Protein 1W8K (pdb70)

CATH classification: 3.50.4.10

B-factor: mean 41.09, std 14.4, range [18.01, 91.03]

Foldseek 3Di:
DAEAADPDFDALCFLVQQQLPQLVQFQFFQQAGQFDWFADPHRIGTAGDTAAKFAQKAKDWPPDDFGLLQDDVCGHFFPDPPVCLLPFAALVSLCVVCVVPPVLVVFDLVLSLLQSQQPDDRSDTFKWKQQQVRRIITTGNDRDAADDVVPVVGTGMGMFGDDVRQRIIIGGNNHDSVSVSRHAAAKEAQKEFAADFQADGHHQPDWDKDAAQALLRLLRVQLVFWGHPDPCDTSRRFTQWKWKAQQVVRMITTAGDRGRDIDRFNRIIIHTSRYRSDHYDNDDPQCSQVVVQVVQQVPDVYHHGYRHFKHLPQPSNVAPDRWDFDPRHPSRMTGRPPDDTQWDADPSRDIDGDPVCVVVVD

Solvent-accessible surface area: 18355 Å² total; per-residue (Å²): 143,76,69,58,52,16,57,145,57,28,41,19,0,156,80,66,10,99,56,7,19,0,79,178,10,2,46,3,0,0,39,0,3,18,11,52,78,5,80,54,153,138,40,164,112,70,0,1,11,0,97,2,0,3,1,0,0,0,4,53,16,75,147,47,155,64,48,2,14,108,48,31,78,124,55,3,0,3,36,31,101,51,115,89,78,37,3,39,11,56,22,73,75,0,61,116,107,36,118,130,66,105,118,23,71,144,29,53,52,4,1,0,0,39,30,1,1,10,59,50,164,86,106,42,71,31,0,1,0,1,19,63,143,114,115,19,1,14,0,3,110,45,11,47,3,25,67,89,244,45,135,181,112,62,100,11,11,69,4,11,2,45,114,94,19,34,49,9,1,4,1,4,27,32,3,52,66,55,19,76,149,93,2,0,55,89,0,10,2,26,1,22,1,0,4,19,11,8,0,18,10,57,91,15,85,96,41,103,105,50,116,2,109,68,15,50,66,0,0,102,38,0,1,44,39,6,2,39,0,40,80,167,182,75,15,98,0,138,17,39,0,6,0,6,6,3,49,104,140,94,46,0,35,9,0,62,26,99,1,35,0,3,26,8,16,105,34,15,24,2,0,0,0,0,1,17,1,73,65,52,46,118,148,12,45,40,55,24,1,32,77,41,2,90,167,57,78,180,99,152,130,134,58,32,10,13,8,4,0,15,0,63,51,73,131,21,0,85,25,93,60,139,16,90,172,40,87,61,1,60,13,103,3,41,8,0,95,49,34,97,45,30,6,61,45,100,127,127,5,113,55,43,68,56,155,132,28,140,109,131,62,160

InterPro domains:
  IPR003298 Apical membrane antigen 1 [PF02430] (55-520)
  IPR003298 Apical membrane antigen 1 [PR01361] (47-65)
  IPR003298 Apical membrane antigen 1 [PR01361] (68-87)
  IPR003298 Apical membrane antigen 1 [PR01361] (88-106)
  IPR003298 Apical membrane antigen 1 [PR01361] (110-129)
  IPR003298 Apical membrane antigen 1 [PR01361] (156-177)
  IPR003298 Apical membrane antigen 1 [PR01361] (179-202)
  IPR003298 Apical membrane antigen 1 [PR01361] (204-223)
  IPR003298 Apical membrane antigen 1 [PR01361] (234-263)
  IPR003298 Apical membrane antigen 1 [PR01361] (281-299)
  IPR003298 Apical membrane antigen 1 [PR01361] (325-347)
  IPR003298 Apical membrane antigen 1 [PR01361] (354-382)
  IPR003298 Apical membrane antigen 1 [PR01361] (419-436)
  IPR003298 Apical membrane antigen 1 [PR01361] (444-471)
  IPR003298 Apical membrane antigen 1 [PR01361] (516-536)
  IPR003298 Apical membrane antigen 1 [PR01361] (537-561)
  IPR003298 Apical membrane antigen 1 [SM00815] (12-526)
  IPR024056 Apical membrane antigen 1 domain superfamily [G3DSA:4.10.1010.10] (386-486)
  IPR024056 Apical membrane antigen 1 domain superfamily [SSF82910] (381-519)

Sequence (362 aa):
PTVERSTRMSNPWKAFMEKYDIERTHSSGVRVDLGEDAEVENAKYRIPAGRCPVFGKGIVIENSDVSFLRPVATGGFAFPNANDHISPMTLANLKERYKDNVEMMKLNDIALCRTHAASFVSNYRHPAVYDEKEKTCHMLYLSAQENMYCSDAVFCFKPDKDESFENLVYLSKNVRNDWDKKCPRKNLGNAKFGLWVDGNCEEIPYVKEVEAEDLRECNRIVFGASASDQPTFKSKGRGFNWANFDSVKKKCYIFNTKPTCLINDKNFIATTALSHPQEVDLEFPCSIYKDEIEREIKKQERIVLPRIFISNDKESIKCPCEPERISQSTCNFYVCNCVEKRAEIKENNQVVIKEEFRDYYE

Radius of gyration: 23.47 Å; Cα contacts (8 Å, |Δi|>4): 883; chains: 1; bounding box: 65×62×63 Å

Structure (mmCIF, N/CA/C/O backbone):
data_1W8K
#
_entry.id   1W8K
#
_cell.length_a   150.030
_cell.length_b   53.760
_cell.length_c   60.290
_cell.angle_alpha   90.00
_cell.angle_beta   113.18
_cell.angle_gamma   90.00
#
_symmetry.space_group_name_H-M   'C 1 2 1'
#
loop_
_entity.id
_entity.type
_entity.pdbx_description
1 polymer 'APICAL MEMBRANE ANTIGEN 1'
2 non-polymer IMIDAZOLE
3 water water
#
loop_
_atom_site.group_PDB
_atom_site.id
_atom_site.type_symbol
_atom_site.label_atom_id
_atom_site.label_alt_id
_atom_site.label_comp_id
_atom_site.label_asym_id
_atom_site.label_entity_id
_atom_site.label_seq_id
_atom_site.pdbx_PDB_ins_code
_atom_site.Cartn_x
_atom_site.Cartn_y
_atom_site.Cartn_z
_atom_site.occupancy
_atom_site.B_iso_or_equiv
_atom_site.auth_seq_id
_atom_site.auth_comp_id
_atom_site.auth_asym_id
_atom_site.auth_atom_id
_atom_site.pdbx_PDB_model_num
ATOM 1 N N . PRO A 1 3 ? 45.630 13.481 -21.527 1.00 50.48 43 PRO A N 1
ATOM 2 C CA . PRO A 1 3 ? 45.440 12.652 -20.326 1.00 51.37 43 PRO A CA 1
ATOM 3 C C . PRO A 1 3 ? 45.032 13.495 -19.118 1.00 49.74 43 PRO A C 1
ATOM 4 O O . PRO A 1 3 ? 45.866 13.874 -18.273 1.00 52.62 43 PRO A O 1
ATOM 8 N N . THR A 1 4 ? 43.753 13.814 -19.057 1.00 46.34 44 THR A N 1
ATOM 9 C CA . THR A 1 4 ? 43.247 14.610 -17.954 1.00 42.66 44 THR A CA 1
ATOM 10 C C . THR A 1 4 ? 42.692 13.697 -16.878 1.00 38.74 44 THR A C 1
ATOM 11 O O . THR A 1 4 ? 42.281 12.576 -17.191 1.00 34.54 44 THR A O 1
ATOM 15 N N . VAL A 1 5 ? 42.747 14.165 -15.619 1.00 33.22 45 VAL A N 1
ATOM 16 C CA . VAL A 1 5 ? 41.998 13.584 -14.533 1.00 30.97 45 VAL A CA 1
ATOM 17 C C . VAL A 1 5 ? 41.063 14.652 -14.039 1.00 27.95 45 VAL A C 1
ATOM 18 O O . VAL A 1 5 ? 41.415 15.844 -14.017 1.00 27.15 45 VAL A O 1
ATOM 22 N N . GLU A 1 6 ? 39.846 14.275 -13.653 1.00 27.64 46 GLU A N 1
ATOM 23 C CA . GLU A 1 6 ? 38.922 15.276 -13.140 1.00 27.57 46 GLU A CA 1
ATOM 24 C C . GLU A 1 6 ? 38.016 14.617 -12.104 1.00 27.92 46 GLU A C 1
ATOM 25 O O . GLU A 1 6 ? 38.036 13.410 -11.979 1.00 29.29 46 GLU A O 1
ATOM 31 N N . ARG A 1 7 ? 37.244 15.408 -11.374 1.00 29.17 47 ARG A N 1
ATOM 32 C CA . ARG A 1 7 ? 36.205 14.866 -10.456 1.00 32.09 47 ARG A CA 1
ATOM 33 C C . ARG A 1 7 ? 34.819 14.745 -11.130 1.00 35.31 47 ARG A C 1
ATOM 34 O O . ARG A 1 7 ? 34.267 15.703 -11.646 1.00 32.99 47 ARG A O 1
ATOM 42 N N . SER A 1 8 ? 34.236 13.553 -11.048 1.00 36.90 48 SER A N 1
ATOM 43 C CA . SER A 1 8 ? 32.836 13.345 -11.364 1.00 37.37 48 SER A CA 1
ATOM 44 C C . SER A 1 8 ? 31.895 14.326 -10.672 1.00 35.10 48 SER A C 1
ATOM 45 O O . SER A 1 8 ? 32.131 14.722 -9.534 1.00 32.49 48 SER A O 1
ATOM 48 N N . THR A 1 9 ? 30.847 14.706 -11.382 1.00 32.24 49 THR A N 1
ATOM 49 C CA . THR A 1 9 ? 29.755 15.505 -10.793 1.00 35.97 49 THR A CA 1
ATOM 50 C C . THR A 1 9 ? 28.629 14.573 -10.291 1.00 36.92 49 THR A C 1
ATOM 51 O O . THR A 1 9 ? 27.665 15.025 -9.633 1.00 38.04 49 THR A O 1
ATOM 55 N N . ARG A 1 10 ? 28.759 13.290 -10.592 1.00 36.76 50 ARG A N 1
ATOM 56 C CA . ARG A 1 10 ? 27.694 12.329 -10.285 1.00 38.74 50 ARG A CA 1
ATOM 57 C C . ARG A 1 10 ? 27.619 12.104 -8.785 1.00 38.40 50 ARG A C 1
ATOM 58 O O . ARG A 1 10 ? 28.636 11.807 -8.143 1.00 40.00 50 ARG A O 1
ATOM 66 N N . MET A 1 11 ? 26.433 12.279 -8.206 1.00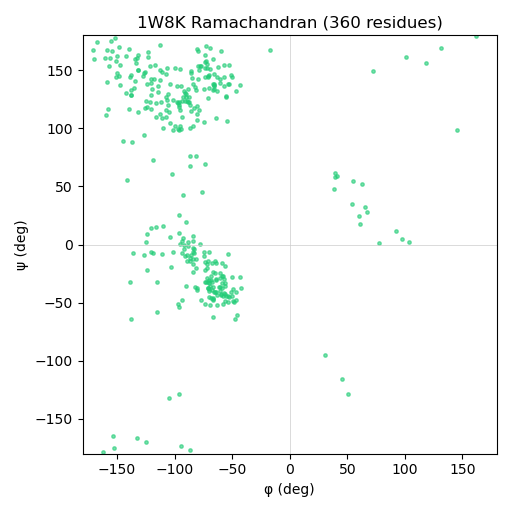 40.25 51 MET A N 1
ATOM 67 C CA . MET A 1 11 ? 26.302 12.081 -6.747 1.00 40.73 51 MET A CA 1
ATOM 68 C C . MET A 1 11 ? 25.689 10.729 -6.458 1.00 40.76 51 MET A C 1
ATOM 69 O O . MET A 1 11 ? 24.478 10.548 -6.538 1.00 44.54 51 MET A O 1
ATOM 74 N N . SER A 1 12 ? 26.593 9.813 -6.148 1.00 39.30 52 SER A N 1
ATOM 75 C CA . SER A 1 12 ? 26.419 8.411 -5.847 1.00 38.50 52 SER A CA 1
ATOM 76 C C . SER A 1 12 ? 26.306 8.110 -4.356 1.00 36.98 52 SER A C 1
ATOM 77 O O . SER A 1 12 ? 26.322 8.995 -3.500 1.00 37.05 52 SER A O 1
ATOM 80 N N . ASN A 1 13 ? 26.289 6.807 -4.068 1.00 34.63 53 ASN A N 1
ATOM 81 C CA . ASN A 1 13 ? 26.582 6.291 -2.741 1.00 32.52 53 ASN A CA 1
ATOM 82 C C . ASN A 1 13 ? 27.014 4.828 -2.867 1.00 33.96 53 ASN A C 1
ATOM 83 O O . ASN A 1 13 ? 26.181 3.997 -3.289 1.00 35.87 53 ASN A O 1
ATOM 88 N N . PRO A 1 14 ? 28.266 4.503 -2.495 1.00 33.50 54 PRO A N 1
ATOM 89 C CA . PRO A 1 14 ? 28.789 3.142 -2.698 1.00 32.35 54 PRO A CA 1
ATOM 90 C C . PRO A 1 14 ? 28.200 2.135 -1.698 1.00 31.91 54 PRO A C 1
ATOM 91 O O . PRO A 1 14 ? 28.380 0.942 -1.894 1.00 29.80 54 PRO A O 1
ATOM 95 N N . TRP A 1 15 ? 27.418 2.628 -0.722 1.00 32.00 55 TRP A N 1
ATOM 96 C CA . TRP A 1 15 ? 26.748 1.792 0.304 1.00 31.61 55 TRP A CA 1
ATOM 97 C C . TRP A 1 15 ? 25.359 1.361 -0.049 1.00 33.21 55 TRP A C 1
ATOM 98 O O . TRP A 1 15 ? 24.715 0.611 0.716 1.00 32.14 55 TRP A O 1
ATOM 109 N N . LYS A 1 16 ? 24.886 1.778 -1.220 1.00 33.63 56 LYS A N 1
ATOM 110 C CA . LYS A 1 16 ? 23.508 1.559 -1.609 1.00 36.77 56 LYS A CA 1
ATOM 111 C C . LYS A 1 16 ? 23.053 0.099 -1.361 1.00 33.68 56 LYS A C 1
ATOM 112 O O . LYS A 1 16 ? 22.137 -0.132 -0.529 1.00 35.85 56 LYS A O 1
ATOM 118 N N . ALA A 1 17 ? 23.663 -0.865 -2.058 1.00 32.34 57 ALA A N 1
ATOM 119 C CA . ALA A 1 17 ? 23.312 -2.283 -1.883 1.00 32.87 57 ALA A CA 1
ATOM 120 C C . ALA A 1 17 ? 23.483 -2.768 -0.444 1.00 31.92 57 ALA A C 1
ATOM 121 O O . ALA A 1 17 ? 22.595 -3.486 0.093 1.00 34.77 57 ALA A O 1
ATOM 123 N N . PHE A 1 18 ? 24.597 -2.408 0.199 1.00 31.95 58 PHE A N 1
ATOM 124 C CA . PHE A 1 18 ? 24.898 -2.913 1.569 1.00 28.92 58 PHE A CA 1
ATOM 125 C C . PHE A 1 18 ? 23.736 -2.446 2.489 1.00 28.51 58 PHE A C 1
ATOM 126 O O . PHE A 1 18 ? 23.224 -3.176 3.340 1.00 28.98 58 PHE A O 1
ATOM 134 N N . MET A 1 19 ? 23.319 -1.205 2.337 1.00 27.04 59 MET A N 1
ATOM 135 C CA . MET A 1 19 ? 22.322 -0.680 3.320 1.00 29.35 59 MET A CA 1
ATOM 136 C C . MET A 1 19 ? 20.847 -0.968 3.136 1.00 33.12 59 MET A C 1
ATOM 137 O O . MET A 1 19 ? 20.046 -0.581 3.991 1.00 28.80 59 MET A O 1
ATOM 142 N N . GLU A 1 20 ? 20.456 -1.633 2.045 1.00 30.48 60 GLU A N 1
ATOM 143 C CA . GLU A 1 20 ? 19.042 -1.856 1.773 1.00 33.32 60 GLU A CA 1
ATOM 144 C C . GLU A 1 20 ? 18.414 -2.586 2.950 1.00 32.86 60 GLU A C 1
ATOM 145 O O . GLU A 1 20 ? 17.340 -2.201 3.451 1.00 31.62 60 GLU A O 1
ATOM 151 N N . LYS A 1 21 ? 19.131 -3.559 3.486 1.00 34.73 61 LYS A N 1
ATOM 152 C CA . LYS A 1 21 ? 18.560 -4.339 4.580 1.00 33.09 61 LYS A CA 1
ATOM 153 C C . LYS A 1 21 ? 18.194 -3.522 5.834 1.00 30.20 61 LYS A C 1
ATOM 154 O O . LYS A 1 21 ? 17.271 -3.897 6.535 1.00 28.89 61 LYS A O 1
ATOM 160 N N . TYR A 1 22 ? 18.854 -2.369 6.025 1.00 29.24 62 TYR A N 1
ATOM 161 C CA . TYR A 1 22 ? 18.582 -1.442 7.157 1.00 28.54 62 TYR A CA 1
ATOM 162 C C . TYR A 1 22 ? 17.502 -0.403 6.879 1.00 28.70 62 TYR A C 1
ATOM 163 O O . TYR A 1 22 ? 17.155 0.374 7.724 1.00 29.91 62 TYR A O 1
ATOM 172 N N . ASP A 1 23 ? 16.874 -0.448 5.693 1.00 26.30 63 ASP A N 1
ATOM 173 C CA . ASP A 1 23 ? 15.817 0.422 5.390 1.00 25.53 63 ASP A CA 1
ATOM 174 C C . ASP A 1 23 ? 14.564 -0.267 5.915 1.00 29.14 63 ASP A C 1
ATOM 175 O O . ASP A 1 23 ? 13.782 -0.825 5.174 1.00 27.58 63 ASP A O 1
ATOM 180 N N . ILE A 1 24 ? 14.373 -0.222 7.207 1.00 26.27 64 ILE A N 1
ATOM 181 C CA . ILE A 1 24 ? 13.283 -0.967 7.875 1.00 28.83 64 ILE A CA 1
ATOM 182 C C . ILE A 1 24 ? 11.877 -0.614 7.407 1.00 30.54 64 ILE A C 1
ATOM 183 O O . ILE A 1 24 ? 11.070 -1.522 7.169 1.00 32.00 64 ILE A O 1
ATOM 188 N N . GLU A 1 25 ? 11.597 0.678 7.224 1.00 32.39 65 GLU A N 1
ATOM 189 C CA . GLU A 1 25 ? 10.362 1.089 6.505 1.00 34.85 65 GLU A CA 1
ATOM 190 C C . GLU A 1 25 ? 10.061 0.347 5.176 1.00 36.40 65 GLU A C 1
ATOM 191 O O . GLU A 1 25 ? 8.957 -0.143 4.962 1.00 33.81 65 GLU A O 1
ATOM 197 N N . ARG A 1 26 ? 11.054 0.225 4.303 1.00 35.79 66 ARG A N 1
ATOM 198 C CA . ARG A 1 26 ? 10.859 -0.403 3.030 1.00 36.55 66 ARG A CA 1
ATOM 199 C C . ARG A 1 26 ? 10.938 -1.915 3.133 1.00 37.49 66 ARG A C 1
ATOM 200 O O . ARG A 1 26 ? 10.199 -2.627 2.450 1.00 37.80 66 ARG A O 1
ATOM 208 N N . THR A 1 27 ? 11.820 -2.446 3.989 1.00 33.98 67 THR A N 1
ATOM 209 C CA . THR A 1 27 ? 12.030 -3.867 4.011 1.00 35.50 67 THR A CA 1
ATOM 210 C C . THR A 1 27 ? 11.093 -4.615 5.003 1.00 35.25 67 THR A C 1
ATOM 211 O O . THR A 1 27 ? 10.611 -5.700 4.712 1.00 35.84 67 THR A O 1
ATOM 215 N N . HIS A 1 28 ? 10.798 -3.995 6.126 1.00 33.01 68 HIS A N 1
ATOM 216 C CA . HIS A 1 28 ? 9.957 -4.663 7.168 1.00 33.10 68 HIS A CA 1
ATOM 217 C C . HIS A 1 28 ? 8.500 -4.191 7.005 1.00 30.68 68 HIS A C 1
ATOM 218 O O . HIS A 1 28 ? 7.568 -5.029 7.009 1.00 33.13 68 HIS A O 1
ATOM 225 N N . SER A 1 29 ? 8.328 -2.870 6.942 1.00 28.62 69 SER A N 1
ATOM 226 C CA . SER A 1 29 ? 7.089 -2.148 6.605 1.00 33.88 69 SER A CA 1
ATOM 227 C C . SER A 1 29 ? 5.921 -2.306 7.594 1.00 33.83 69 SER A C 1
ATOM 228 O O . SER A 1 29 ? 4.773 -2.242 7.204 1.00 33.17 69 SER A O 1
ATOM 231 N N . SER A 1 30 ? 6.213 -2.465 8.881 1.00 31.12 70 SER A N 1
ATOM 232 C CA . SER A 1 30 ? 5.161 -2.652 9.855 1.00 29.66 70 SER A CA 1
ATOM 233 C C . SER A 1 30 ? 5.839 -2.344 11.183 1.00 30.00 70 SER A C 1
ATOM 234 O O . SER A 1 30 ? 7.003 -1.983 11.188 1.00 29.15 70 SER A O 1
ATOM 237 N N . GLY A 1 31 ? 5.098 -2.464 12.267 1.00 28.44 71 GLY A N 1
ATOM 238 C CA . GLY A 1 31 ? 5.631 -2.194 13.583 1.00 28.75 71 GLY A CA 1
ATOM 239 C C . GLY A 1 31 ? 6.691 -3.241 13.912 1.00 27.16 71 GLY A C 1
ATOM 240 O O . GLY A 1 31 ? 6.733 -4.331 13.348 1.00 26.30 71 GLY A O 1
ATOM 241 N N . VAL A 1 32 ? 7.538 -2.881 14.863 1.00 26.85 72 VAL A N 1
ATOM 242 C CA . VAL A 1 32 ? 8.554 -3.736 15.319 1.00 29.14 72 VAL A CA 1
ATOM 243 C C . VAL A 1 32 ? 8.284 -4.098 16.795 1.00 27.61 72 VAL A C 1
ATOM 244 O O . VAL A 1 32 ? 8.167 -5.303 17.128 1.00 28.40 72 VAL A O 1
ATOM 248 N N . ARG A 1 33 ? 8.194 -3.077 17.642 1.00 29.21 73 ARG A N 1
ATOM 249 C CA . ARG A 1 33 ? 7.952 -3.267 19.048 1.00 31.82 73 ARG A CA 1
ATOM 250 C C . ARG A 1 33 ? 6.583 -3.918 19.194 1.00 30.14 73 ARG A C 1
ATOM 251 O O . ARG A 1 33 ? 6.496 -4.959 19.807 1.00 31.16 73 ARG A O 1
ATOM 259 N N . VAL A 1 34 ? 5.543 -3.333 18.577 1.00 30.71 74 VAL A N 1
ATOM 260 C CA . VAL A 1 34 ? 4.263 -4.000 18.385 1.00 28.82 74 VAL A CA 1
ATOM 261 C C . VAL A 1 34 ? 3.904 -3.993 16.895 1.00 26.70 74 VAL A C 1
ATOM 262 O O . VAL A 1 34 ? 3.788 -2.943 16.309 1.00 28.75 74 VAL A O 1
ATOM 266 N N . ASP A 1 35 ? 3.678 -5.150 16.358 1.00 29.91 75 ASP A N 1
ATOM 267 C CA . ASP A 1 35 ? 3.358 -5.320 14.931 1.00 31.31 75 ASP A CA 1
ATOM 268 C C . ASP A 1 35 ? 1.904 -5.766 14.793 1.00 33.63 75 ASP A C 1
ATOM 269 O O . ASP A 1 35 ? 1.517 -6.907 15.160 1.00 33.66 75 ASP A O 1
ATOM 274 N N . LEU A 1 36 ? 1.083 -4.847 14.298 1.00 33.13 76 LEU A N 1
ATOM 275 C CA . LEU A 1 36 ? -0.328 -5.123 14.075 1.00 35.69 76 LEU A CA 1
ATOM 276 C C . LEU A 1 36 ? -0.683 -4.434 12.785 1.00 35.74 76 LEU A C 1
ATOM 277 O O . LEU A 1 36 ? -1.578 -3.576 12.773 1.00 37.32 76 LEU A O 1
ATOM 282 N N . GLY A 1 37 ? 0.072 -4.764 11.727 1.00 32.71 77 GLY A N 1
ATOM 283 C CA . GLY A 1 37 ? 0.109 -3.953 10.522 1.00 36.61 77 GLY A CA 1
ATOM 284 C C . GLY A 1 37 ? -0.941 -4.228 9.482 1.00 38.02 77 GLY A C 1
ATOM 285 O O . GLY A 1 37 ? -1.107 -3.463 8.541 1.00 39.35 77 GLY A O 1
ATOM 286 N N . GLU A 1 38 ? -1.658 -5.323 9.637 1.00 38.08 78 GLU A N 1
ATOM 287 C CA . GLU A 1 38 ? -2.719 -5.620 8.705 1.00 42.91 78 GLU A CA 1
ATOM 288 C C . GLU A 1 38 ? -4.020 -5.787 9.426 1.00 43.35 78 GLU A C 1
ATOM 289 O O . GLU A 1 38 ? -4.054 -6.044 10.608 1.00 39.80 78 GLU A O 1
ATOM 295 N N . ASP A 1 39 ? -5.084 -5.670 8.647 1.00 45.42 79 ASP A N 1
ATOM 296 C CA . ASP A 1 39 ? -6.423 -5.986 9.086 1.00 47.80 79 ASP A CA 1
ATOM 297 C C . ASP A 1 39 ? -6.867 -7.291 8.430 1.00 46.94 79 ASP A C 1
ATOM 298 O O . ASP A 1 39 ? -6.411 -7.626 7.354 1.00 49.14 79 ASP A O 1
ATOM 303 N N . ALA A 1 40 ? -7.674 -8.067 9.137 1.00 48.86 80 ALA A N 1
ATOM 304 C CA . ALA A 1 40 ? -8.204 -9.317 8.644 1.00 50.28 80 ALA A CA 1
ATOM 305 C C . ALA A 1 40 ? -9.572 -9.479 9.283 1.00 53.70 80 ALA A C 1
ATOM 306 O O . ALA A 1 40 ? -9.792 -9.047 10.400 1.00 51.98 80 ALA A O 1
ATOM 308 N N . GLU A 1 41 ? -10.513 -10.061 8.563 1.00 59.80 81 GLU A N 1
ATOM 309 C CA . GLU A 1 41 ? -11.838 -10.251 9.133 1.00 66.11 81 GLU A CA 1
ATOM 310 C C . GLU A 1 41 ? -12.125 -11.732 9.288 1.00 66.07 81 GLU A C 1
ATOM 311 O O . GLU A 1 41 ? -11.880 -12.501 8.360 1.00 65.92 81 GLU A O 1
ATOM 317 N N . VAL A 1 42 ? -12.599 -12.138 10.468 1.00 67.89 82 VAL A N 1
ATOM 318 C CA . VAL A 1 42 ? -13.066 -13.516 10.666 1.00 69.63 82 VAL A CA 1
ATOM 319 C C . VAL A 1 42 ? -14.583 -13.476 10.723 1.00 71.10 82 VAL A C 1
ATOM 320 O O . VAL A 1 42 ? -15.157 -12.836 11.620 1.00 70.26 82 VAL A O 1
ATOM 324 N N . GLU A 1 43 ? -15.211 -14.193 9.780 1.00 72.97 83 GLU A N 1
ATOM 325 C CA . GLU A 1 43 ? -16.604 -13.946 9.345 1.00 74.71 83 GLU A CA 1
ATOM 326 C C . GLU A 1 43 ? -16.861 -12.438 9.118 1.00 74.88 83 GLU A C 1
ATOM 327 O O . GLU A 1 43 ? -16.268 -11.806 8.229 1.00 74.24 83 GLU A O 1
ATOM 333 N N . ASN A 1 44 ? -17.747 -11.870 9.916 1.00 75.45 84 ASN A N 1
ATOM 334 C CA . ASN A 1 44 ? -17.809 -10.441 10.051 1.00 75.94 84 ASN A CA 1
ATOM 335 C C . ASN A 1 44 ? -17.206 -10.230 11.414 1.00 76.07 84 ASN A C 1
ATOM 336 O O . ASN A 1 44 ? -17.603 -10.919 12.371 1.00 76.55 84 ASN A O 1
ATOM 341 N N . ALA A 1 45 ? -16.234 -9.311 11.482 1.00 74.39 85 ALA A N 1
ATOM 342 C CA . ALA A 1 45 ? -15.357 -9.073 12.652 1.00 71.80 85 ALA A CA 1
ATOM 343 C C . ALA A 1 45 ? -13.944 -8.675 12.172 1.00 70.60 85 ALA A C 1
ATOM 344 O O . ALA A 1 45 ? -13.164 -9.553 11.816 1.00 70.90 85 ALA A O 1
ATOM 346 N N . LYS A 1 46 ? -13.636 -7.368 12.149 1.00 68.81 86 LYS A N 1
ATOM 347 C CA . LYS A 1 46 ? -12.326 -6.842 11.706 1.00 66.44 86 LYS A CA 1
ATOM 348 C C . LYS A 1 46 ? -11.290 -6.952 12.817 1.00 62.36 86 LYS A C 1
ATOM 349 O O . LYS A 1 46 ? -11.466 -6.375 13.894 1.00 60.92 86 LYS A O 1
ATOM 355 N N . TYR A 1 47 ? -10.218 -7.699 12.561 1.00 57.45 87 TYR A N 1
ATOM 356 C CA . TYR A 1 47 ? -9.167 -7.868 13.559 1.00 52.45 87 TYR A CA 1
ATOM 357 C C . TYR A 1 47 ? -7.841 -7.376 13.005 1.00 49.73 87 TYR A C 1
ATOM 358 O O . TYR A 1 47 ? -7.641 -7.401 11.798 1.00 48.55 87 TYR A O 1
ATOM 367 N N . ARG A 1 48 ? -6.950 -6.957 13.906 1.00 45.83 88 ARG A N 1
ATOM 368 C CA . ARG A 1 48 ? -5.536 -6.570 13.578 1.00 42.87 88 ARG A CA 1
ATOM 369 C C . ARG A 1 48 ? -4.561 -7.729 13.762 1.00 40.09 88 ARG A C 1
ATOM 370 O O . ARG A 1 48 ? -4.633 -8.439 14.755 1.00 41.29 88 ARG A O 1
ATOM 378 N N . ILE A 1 49 ? -3.639 -7.923 12.826 1.00 37.64 89 ILE A N 1
ATOM 379 C CA . ILE A 1 49 ? -2.667 -9.009 12.921 1.00 37.49 89 ILE A CA 1
ATOM 380 C C . ILE A 1 49 ? -1.271 -8.510 12.491 1.00 38.66 89 ILE A C 1
ATOM 381 O O . ILE A 1 49 ? -1.194 -7.631 11.611 1.00 33.91 89 ILE A O 1
ATOM 386 N N . PRO A 1 50 ? -0.203 -9.053 13.131 1.00 38.57 90 PRO A N 1
ATOM 387 C CA . PRO A 1 50 ? 1.212 -8.866 12.649 1.00 35.66 90 PRO A CA 1
ATOM 388 C C . PRO A 1 50 ? 1.394 -9.008 11.152 1.00 34.67 90 PRO A C 1
ATOM 389 O O . PRO A 1 50 ? 0.856 -9.943 10.541 1.00 32.35 90 PRO A O 1
ATOM 393 N N . ALA A 1 51 ? 2.189 -8.092 10.582 1.00 33.85 91 ALA A N 1
ATOM 394 C CA . ALA A 1 51 ? 2.313 -7.943 9.145 1.00 31.32 91 ALA A CA 1
ATOM 395 C C . ALA A 1 51 ? 3.761 -7.767 8.709 1.00 31.10 91 ALA A C 1
ATOM 396 O O . ALA A 1 51 ? 4.028 -7.728 7.537 1.00 29.56 91 ALA A O 1
ATOM 398 N N . GLY A 1 52 ? 4.722 -7.616 9.626 1.00 26.09 92 GLY A N 1
ATOM 399 C CA . GLY A 1 52 ? 6.079 -7.284 9.126 1.00 25.61 92 GLY A CA 1
ATOM 400 C C . GLY A 1 52 ? 6.758 -8.337 8.305 1.00 22.43 92 GLY A C 1
ATOM 401 O O . GLY A 1 52 ? 6.590 -9.539 8.523 1.00 27.29 92 GLY A O 1
ATOM 402 N N . ARG A 1 53 ? 7.568 -7.887 7.332 1.00 25.96 93 ARG A N 1
ATOM 403 C CA . ARG A 1 53 ? 8.316 -8.777 6.519 1.00 29.00 93 ARG A CA 1
ATOM 404 C C . ARG A 1 53 ? 9.667 -9.294 7.021 1.00 30.33 93 ARG A C 1
ATOM 405 O O . ARG A 1 53 ? 10.189 -10.212 6.448 1.00 30.53 93 ARG A O 1
ATOM 413 N N . CYS A 1 54 ? 10.157 -8.769 8.161 1.00 29.41 94 CYS A N 1
ATOM 414 C CA . CYS A 1 54 ? 11.383 -9.254 8.778 1.00 28.79 94 CYS A CA 1
ATOM 415 C C . CYS A 1 54 ? 11.184 -9.973 10.141 1.00 28.37 94 CYS A C 1
ATOM 416 O O . CYS A 1 54 ? 10.218 -9.675 10.869 1.00 28.79 94 CYS A O 1
ATOM 419 N N . PRO A 1 55 ? 12.058 -10.939 10.472 1.00 27.28 95 PRO A N 1
ATOM 420 C CA . PRO A 1 55 ? 11.945 -11.597 11.770 1.00 26.50 95 PRO A CA 1
ATOM 421 C C . PRO A 1 55 ? 12.431 -10.632 12.813 1.00 26.68 95 PRO A C 1
ATOM 422 O O . PRO A 1 55 ? 13.264 -9.771 12.500 1.00 23.20 95 PRO A O 1
ATOM 426 N N . VAL A 1 56 ? 11.924 -10.720 14.058 1.00 25.27 96 VAL A N 1
ATOM 427 C CA . VAL A 1 56 ? 12.393 -9.804 15.037 1.00 25.73 96 VAL A CA 1
ATOM 428 C C . VAL A 1 56 ? 13.189 -10.715 16.046 1.00 24.54 96 VAL A C 1
ATOM 429 O O . VAL A 1 56 ? 12.578 -11.563 16.686 1.00 23.32 96 VAL A O 1
ATOM 433 N N . PHE A 1 57 ? 14.523 -10.561 16.112 1.00 23.22 97 PHE A N 1
ATOM 434 C CA . PHE A 1 57 ? 15.452 -11.473 16.838 1.00 25.51 97 PHE A CA 1
ATOM 435 C C . PHE A 1 57 ? 15.436 -11.059 18.252 1.00 24.71 97 PHE A C 1
ATOM 436 O O . PHE A 1 57 ? 15.722 -9.913 18.551 1.00 23.42 97 PHE A O 1
ATOM 444 N N . GLY A 1 58 ? 14.983 -11.977 19.094 1.00 29.09 98 GLY A N 1
ATOM 445 C CA . GLY A 1 58 ? 15.154 -11.854 20.499 1.00 27.23 98 GLY A CA 1
ATOM 446 C C . GLY A 1 58 ? 13.930 -11.271 21.214 1.00 30.19 98 GLY A C 1
ATOM 447 O O . GLY A 1 58 ? 14.004 -10.931 22.370 1.00 25.07 98 GLY A O 1
ATOM 448 N N . LYS A 1 59 ? 12.846 -11.040 20.499 1.00 24.59 99 LYS A N 1
ATOM 449 C CA . LYS A 1 59 ? 11.566 -10.495 21.039 1.00 22.37 99 LYS A CA 1
ATOM 450 C C . LYS A 1 59 ? 10.735 -11.573 21.741 1.00 20.09 99 LYS A C 1
ATOM 451 O O . LYS A 1 59 ? 10.626 -12.698 21.327 1.00 25.09 99 LYS A O 1
ATOM 457 N N . GLY A 1 60 ? 10.083 -11.202 22.830 1.00 25.28 100 GLY A N 1
ATOM 458 C CA . GLY A 1 60 ? 9.184 -12.123 23.408 1.00 20.69 100 GLY A CA 1
ATOM 459 C C . GLY A 1 60 ? 8.178 -11.252 24.093 1.00 19.43 100 GLY A C 1
ATOM 460 O O . GLY A 1 60 ? 8.268 -10.053 24.064 1.00 23.93 100 GLY A O 1
ATOM 461 N N . ILE A 1 61 ? 7.265 -11.886 24.798 1.00 23.10 101 ILE A N 1
ATOM 462 C CA . ILE A 1 61 ? 6.213 -11.143 25.546 1.00 29.63 101 ILE A CA 1
ATOM 463 C C . ILE A 1 61 ? 6.355 -11.389 27.060 1.00 32.59 101 ILE A C 1
ATOM 464 O O . ILE A 1 61 ? 6.337 -12.546 27.496 1.00 36.25 101 ILE A O 1
ATOM 469 N N . VAL A 1 62 ? 6.540 -10.335 27.853 1.00 34.51 102 VAL A N 1
ATOM 470 C CA . VAL A 1 62 ? 6.604 -10.514 29.298 1.00 35.16 102 VAL A CA 1
ATOM 471 C C . VAL A 1 62 ? 5.187 -10.367 29.896 1.00 38.18 102 VAL A C 1
ATOM 472 O O . VAL A 1 62 ? 4.506 -9.375 29.627 1.00 37.49 102 VAL A O 1
ATOM 476 N N . ILE A 1 63 ? 4.778 -11.319 30.734 1.00 39.45 103 ILE A N 1
ATOM 477 C CA . ILE A 1 63 ? 3.500 -11.195 31.454 1.00 40.51 103 ILE A CA 1
ATOM 478 C C . ILE A 1 63 ? 3.782 -10.633 32.827 1.00 45.32 103 ILE A C 1
ATOM 479 O O . ILE A 1 63 ? 4.565 -11.212 33.556 1.00 45.04 103 ILE A O 1
ATOM 484 N N . GLU A 1 64 ? 3.155 -9.503 33.148 1.00 49.61 104 GLU A N 1
ATOM 485 C CA . GLU A 1 64 ? 3.439 -8.762 34.369 1.00 56.39 104 GLU A CA 1
ATOM 486 C C . GLU A 1 64 ? 2.914 -9.556 35.560 1.00 57.30 104 GLU A C 1
ATOM 487 O O . GLU A 1 64 ? 1.902 -10.272 35.455 1.00 55.87 104 GLU A O 1
ATOM 493 N N . ASN A 1 65 ? 3.631 -9.458 36.677 1.00 59.54 105 ASN A N 1
ATOM 494 C CA . ASN A 1 65 ? 3.274 -10.188 37.886 1.00 62.60 105 ASN A CA 1
ATOM 495 C C . ASN A 1 65 ? 2.763 -11.595 37.612 1.00 61.45 105 ASN A C 1
ATOM 496 O O . ASN A 1 65 ? 1.725 -11.993 38.126 1.00 61.68 105 ASN A O 1
ATOM 501 N N . SER A 1 66 ? 3.499 -12.322 36.773 1.00 60.86 106 SER A N 1
ATOM 502 C CA . SER A 1 66 ? 3.259 -13.740 36.484 1.00 60.46 106 SER A CA 1
ATOM 503 C C . SER A 1 66 ? 4.582 -14.370 36.163 1.00 60.82 106 SER A C 1
ATOM 504 O O . SER A 1 66 ? 5.540 -13.663 35.833 1.00 61.97 106 SER A O 1
ATOM 507 N N . ASP A 1 67 ? 4.621 -15.698 36.227 1.00 60.90 107 ASP A N 1
ATOM 508 C CA . ASP A 1 67 ? 5.848 -16.451 35.937 1.00 61.21 107 ASP A CA 1
ATOM 509 C C . ASP A 1 67 ? 5.686 -17.433 34.778 1.00 59.00 107 ASP A C 1
ATOM 510 O O . ASP A 1 67 ? 6.665 -18.025 34.307 1.00 58.23 107 ASP A O 1
ATOM 515 N N . VAL A 1 68 ? 4.448 -17.565 34.302 1.00 57.92 108 VAL A N 1
ATOM 516 C CA . VAL A 1 68 ? 4.132 -18.334 33.088 1.00 53.17 108 VAL A CA 1
ATOM 517 C C . VAL A 1 68 ? 4.811 -17.673 31.875 1.00 52.11 108 VAL A C 1
ATOM 518 O O . VAL A 1 68 ? 4.714 -16.443 31.709 1.00 50.44 108 VAL A O 1
ATOM 522 N N . SER A 1 69 ? 5.500 -18.484 31.053 1.00 49.07 109 SER A N 1
ATOM 523 C CA . SER A 1 69 ? 6.034 -18.032 29.749 1.00 45.74 109 SER A CA 1
ATOM 524 C C . SER A 1 69 ? 4.917 -17.858 28.696 1.00 42.75 109 SER A C 1
ATOM 525 O O . SER A 1 69 ? 3.940 -18.647 28.645 1.00 39.08 109 SER A O 1
ATOM 528 N N . PHE A 1 70 ? 5.073 -16.842 27.841 1.00 39.85 110 PHE A N 1
ATOM 529 C CA . PHE A 1 70 ? 4.080 -16.605 26.785 1.00 34.95 110 PHE A CA 1
ATOM 530 C C . PHE A 1 70 ? 4.073 -17.754 25.807 1.00 34.94 110 PHE A C 1
ATOM 531 O O . PHE A 1 70 ? 3.152 -17.870 24.969 1.00 35.77 110 PHE A O 1
ATOM 539 N N . LEU A 1 71 ? 5.107 -18.597 25.866 1.00 34.03 111 LEU A N 1
ATOM 540 C CA . LEU A 1 71 ? 5.147 -19.736 24.947 1.00 34.47 111 LEU A CA 1
ATOM 541 C C . LEU A 1 71 ? 4.320 -20.930 25.445 1.00 37.40 111 LEU A C 1
ATOM 542 O O . LEU A 1 71 ? 4.164 -21.912 24.713 1.00 38.40 111 LEU A O 1
ATOM 547 N N . ARG A 1 72 ? 3.814 -20.848 26.679 1.00 39.68 112 ARG A N 1
ATOM 548 C CA . ARG A 1 72 ? 2.830 -21.845 27.178 1.00 43.05 112 ARG A CA 1
ATOM 549 C C . ARG A 1 72 ? 1.517 -21.766 26.422 1.00 44.66 112 ARG A C 1
ATOM 550 O O . ARG A 1 72 ? 1.024 -20.671 26.149 1.00 43.67 112 ARG A O 1
ATOM 558 N N . PRO A 1 73 ? 0.937 -22.929 26.091 1.00 47.56 113 PRO A N 1
ATOM 559 C CA . PRO A 1 73 ? -0.364 -22.968 25.476 1.00 47.48 113 PRO A CA 1
ATOM 560 C C . PRO A 1 73 ? -1.296 -22.144 26.302 1.00 49.56 113 PRO A C 1
ATOM 561 O O . PRO A 1 73 ? -1.114 -22.030 27.504 1.00 49.41 113 PRO A O 1
ATOM 565 N N . VAL A 1 74 ? -2.243 -21.493 25.646 1.00 53.59 114 VAL A N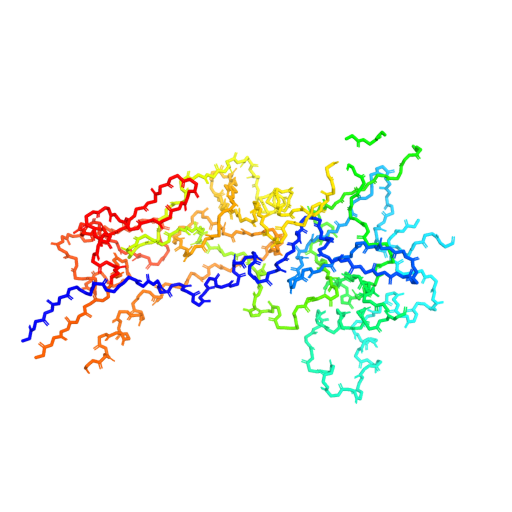 1
ATOM 566 C CA . VAL A 1 74 ? -3.233 -20.674 26.327 1.00 58.43 114 VAL A CA 1
ATOM 567 C C . VAL A 1 74 ? -4.025 -21.592 27.299 1.00 62.19 114 VAL A C 1
ATOM 568 O O . VAL A 1 74 ? -4.277 -22.789 26.992 1.00 62.28 114 VAL A O 1
ATOM 572 N N . ALA A 1 75 ? -4.360 -21.052 28.473 1.00 64.94 115 ALA A N 1
ATOM 573 C CA . ALA A 1 75 ? -5.208 -21.774 29.417 1.00 68.87 115 ALA A CA 1
ATOM 574 C C . ALA A 1 75 ? -6.486 -22.160 28.667 1.00 71.13 115 ALA A C 1
ATOM 575 O O . ALA A 1 75 ? -7.320 -21.296 28.327 1.00 71.89 115 ALA A O 1
ATOM 577 N N . THR A 1 76 ? -6.589 -23.447 28.341 1.00 72.47 116 THR A N 1
ATOM 578 C CA . THR A 1 76 ? -7.766 -23.981 27.658 1.00 73.94 116 THR A CA 1
ATOM 579 C C . THR A 1 76 ? -8.872 -24.304 28.678 1.00 73.37 116 THR A C 1
ATOM 580 O O . THR A 1 76 ? -9.191 -23.484 29.558 1.00 72.35 116 THR A O 1
ATOM 584 N N . GLY A 1 84 ? -1.769 -20.064 31.859 1.00 57.39 124 GLY A N 1
ATOM 585 C CA . GLY A 1 84 ? -1.255 -20.360 30.508 1.00 55.75 124 GLY A CA 1
ATOM 586 C C . GLY A 1 84 ? -0.637 -19.159 29.791 1.00 52.66 124 GLY A C 1
ATOM 587 O O . GLY A 1 84 ? -0.760 -18.036 30.265 1.00 51.85 124 GLY A O 1
ATOM 588 N N . GLY A 1 85 ? 0.045 -19.389 28.663 1.00 50.28 125 GLY A N 1
ATOM 589 C CA . GLY A 1 85 ? 0.629 -18.291 27.872 1.00 46.46 125 GLY A CA 1
ATOM 590 C C . GLY A 1 85 ? -0.191 -17.761 26.684 1.00 45.53 125 GLY A C 1
ATOM 591 O O . GLY A 1 85 ? -1.365 -17.395 26.842 1.00 47.29 125 GLY A O 1
ATOM 592 N N . PHE A 1 86 ? 0.448 -17.687 25.502 1.00 38.89 126 PHE A N 1
ATOM 593 C CA . PHE A 1 86 ? -0.117 -17.117 24.245 1.00 36.31 126 PHE A CA 1
ATOM 594 C C . PHE A 1 86 ? -0.192 -18.168 23.134 1.00 33.48 126 PHE A C 1
ATOM 595 O O . PHE A 1 86 ? -0.746 -17.909 22.033 1.00 32.26 126 PHE A O 1
ATOM 603 N N . ALA A 1 87 ? 0.378 -19.348 23.389 1.00 35.15 127 ALA A N 1
ATOM 604 C CA . ALA A 1 87 ? 0.646 -20.349 22.343 1.00 34.76 127 ALA A CA 1
ATOM 605 C C . ALA A 1 87 ? -0.585 -21.190 21.923 1.00 39.34 127 ALA A C 1
ATOM 606 O O . ALA A 1 87 ? -1.617 -21.220 22.619 1.00 37.90 127 ALA A O 1
ATOM 608 N N . PHE A 1 88 ? -0.487 -21.901 20.812 1.00 40.36 128 PHE A N 1
ATOM 609 C CA . PHE A 1 88 ? -1.590 -22.806 20.503 1.00 46.11 128 PHE A CA 1
ATOM 610 C C . PHE A 1 88 ? -1.810 -23.885 21.604 1.00 50.36 128 PHE A C 1
ATOM 611 O O . PHE A 1 88 ? -0.844 -24.415 22.185 1.00 49.97 128 PHE A O 1
ATOM 619 N N . PRO A 1 89 ? -3.077 -24.163 21.911 1.00 55.63 129 PRO A N 1
ATOM 620 C CA . PRO A 1 89 ? -3.425 -25.006 23.048 1.00 59.86 129 PRO A CA 1
ATOM 621 C C . PRO A 1 89 ? -3.427 -26.457 22.653 1.00 64.68 129 PRO A C 1
ATOM 622 O O . PRO A 1 89 ? -3.100 -26.776 21.495 1.00 65.02 129 PRO A O 1
ATOM 626 N N . ASN A 1 90 ? -3.801 -27.310 23.621 1.00 70.28 130 ASN A N 1
ATOM 627 C CA . ASN A 1 90 ? -4.337 -28.680 23.380 1.00 74.91 130 ASN A CA 1
ATOM 628 C C . ASN A 1 90 ? -3.817 -29.358 22.137 1.00 77.09 130 ASN A C 1
ATOM 629 O O . ASN A 1 90 ? -2.736 -29.966 22.154 1.00 77.11 130 ASN A O 1
ATOM 634 N N . ALA A 1 91 ? -4.608 -29.219 21.066 1.00 79.99 131 ALA A N 1
ATOM 635 C CA . ALA A 1 91 ? -4.360 -29.864 19.786 1.00 82.90 131 ALA A CA 1
ATOM 636 C C . ALA A 1 91 ? -4.130 -31.325 20.116 1.00 84.53 131 ALA A C 1
ATOM 637 O O . ALA A 1 91 ? -4.939 -31.935 20.835 1.00 86.27 131 ALA A O 1
ATOM 639 N N . ASN A 1 92 ? -3.034 -31.886 19.613 1.00 85.35 132 ASN A N 1
ATOM 640 C CA . ASN A 1 92 ? -2.510 -33.144 20.141 1.00 85.51 132 ASN A CA 1
ATOM 641 C C . ASN A 1 92 ? -1.043 -32.922 20.558 1.00 84.78 132 ASN A C 1
ATOM 642 O O . ASN A 1 92 ? -0.345 -33.880 20.917 1.00 85.06 132 ASN A O 1
ATOM 647 N N . ASP A 1 93 ? -0.613 -31.644 20.547 1.00 83.68 133 ASP A N 1
ATOM 648 C CA . ASP A 1 93 ? 0.816 -31.221 20.474 1.00 81.65 133 ASP A CA 1
ATOM 649 C C . ASP A 1 93 ? 1.245 -31.387 18.996 1.00 79.43 133 ASP A C 1
ATOM 650 O O . ASP A 1 93 ? 2.388 -31.087 18.613 1.00 78.38 133 ASP A O 1
ATOM 655 N N . HIS A 1 94 ? 0.292 -31.825 18.167 1.00 76.04 134 HIS A N 1
ATOM 656 C CA . HIS A 1 94 ? 0.577 -32.238 16.794 1.00 72.72 134 HIS A CA 1
ATOM 657 C C . HIS A 1 94 ? 0.690 -31.121 15.757 1.00 68.45 134 HIS A C 1
ATOM 658 O O . HIS A 1 94 ? 1.118 -31.399 14.639 1.00 70.11 134 HIS A O 1
ATOM 665 N N . ILE A 1 95 ? 0.290 -29.888 16.085 1.00 62.60 135 ILE A N 1
ATOM 666 C CA . ILE A 1 95 ? 0.551 -28.740 15.179 1.00 55.70 135 ILE A CA 1
ATOM 667 C C . ILE A 1 95 ? 1.509 -27.726 15.816 1.00 50.93 135 ILE A C 1
ATOM 668 O O . ILE A 1 95 ? 2.342 -27.121 15.139 1.00 49.00 135 ILE A O 1
ATOM 673 N N . SER A 1 96 ? 1.439 -27.595 17.126 1.00 44.89 136 SER A N 1
ATOM 674 C CA . SER A 1 96 ? 2.336 -26.695 17.833 1.00 42.21 136 SER A CA 1
ATOM 675 C C . SER A 1 96 ? 2.397 -27.145 19.297 1.00 40.43 136 SER A C 1
ATOM 676 O O . SER A 1 96 ? 1.355 -27.495 19.865 1.00 43.73 136 SER A O 1
ATOM 679 N N . PRO A 1 97 ? 3.549 -27.126 19.954 1.00 38.51 137 PRO A N 1
ATOM 680 C CA . PRO A 1 97 ? 4.856 -26.779 19.380 1.00 38.47 137 PRO A CA 1
ATOM 681 C C . PRO A 1 97 ? 5.321 -27.896 18.482 1.00 41.02 137 PRO A C 1
ATOM 682 O O . PRO A 1 97 ? 4.871 -29.014 18.626 1.00 42.26 137 PRO A O 1
ATOM 686 N N . MET A 1 98 ? 6.215 -27.613 17.555 1.00 40.42 138 MET A N 1
ATOM 687 C CA . MET A 1 98 ? 6.734 -28.653 16.708 1.00 41.77 138 MET A CA 1
ATOM 688 C C . MET A 1 98 ? 8.199 -28.442 16.573 1.00 38.89 138 MET A C 1
ATOM 689 O O . MET A 1 98 ? 8.621 -27.313 16.304 1.00 35.07 138 MET A O 1
ATOM 694 N N . THR A 1 99 ? 8.969 -29.512 16.741 1.00 36.33 139 THR A N 1
ATOM 695 C CA . THR A 1 99 ? 10.424 -29.426 16.547 1.00 37.85 139 THR A CA 1
ATOM 696 C C . THR A 1 99 ? 10.773 -29.328 15.092 1.00 38.04 139 THR A C 1
ATOM 697 O O . THR A 1 99 ? 9.991 -29.761 14.206 1.00 33.72 139 THR A O 1
ATOM 701 N N . LEU A 1 100 ? 11.968 -28.783 14.830 1.00 35.43 140 LEU A N 1
ATOM 702 C CA . LEU A 1 100 ? 12.515 -28.814 13.486 1.00 36.25 140 LEU A CA 1
ATOM 703 C C . LEU A 1 100 ? 12.436 -30.218 12.856 1.00 36.76 140 LEU A C 1
ATOM 704 O O . LEU A 1 100 ? 11.925 -30.370 11.742 1.00 36.59 140 LEU A O 1
ATOM 709 N N . ALA A 1 101 ? 12.891 -31.229 13.578 1.00 37.68 141 ALA A N 1
ATOM 710 C CA . ALA A 1 101 ? 12.790 -32.628 13.096 1.00 39.15 141 ALA A CA 1
ATOM 711 C C . ALA A 1 101 ? 11.366 -33.013 12.622 1.00 40.03 141 ALA A C 1
ATOM 712 O O . ALA A 1 101 ? 11.185 -33.604 11.535 1.00 41.25 141 ALA A O 1
ATOM 714 N N . ASN A 1 102 ? 10.367 -32.610 13.419 1.00 41.07 142 ASN A N 1
ATOM 715 C CA . ASN A 1 102 ? 8.966 -32.902 13.193 1.00 42.50 142 ASN A CA 1
ATOM 716 C C . ASN A 1 102 ? 8.440 -32.114 12.014 1.00 42.30 142 ASN A C 1
ATOM 717 O O . ASN A 1 102 ? 7.652 -32.623 11.206 1.00 41.36 142 ASN A O 1
ATOM 722 N N . LEU A 1 103 ? 8.903 -30.872 11.888 1.00 41.76 143 LEU A N 1
ATOM 723 C CA . LEU A 1 103 ? 8.621 -30.047 10.708 1.00 41.58 143 LEU A CA 1
ATOM 724 C C . LEU A 1 103 ? 9.209 -30.662 9.451 1.00 40.80 143 LEU A C 1
ATOM 725 O O . LEU A 1 103 ? 8.538 -30.675 8.407 1.00 42.45 143 LEU A O 1
ATOM 730 N N . LYS A 1 104 ? 10.451 -31.143 9.545 1.00 39.47 144 LYS A N 1
ATOM 731 C CA . LYS A 1 104 ? 11.125 -31.748 8.397 1.00 42.64 144 LYS A CA 1
ATOM 732 C C . LYS A 1 104 ? 10.441 -33.090 8.031 1.00 44.65 144 LYS A C 1
ATOM 733 O O . LYS A 1 104 ? 10.431 -33.493 6.861 1.00 47.04 144 LYS A O 1
ATOM 739 N N . GLU A 1 105 ? 9.882 -33.767 9.030 1.00 47.79 145 GLU A N 1
ATOM 740 C CA . GLU A 1 105 ? 9.123 -35.014 8.836 1.00 49.44 145 GLU A CA 1
ATOM 741 C C . GLU A 1 105 ? 7.821 -34.753 8.062 1.00 50.13 145 GLU A C 1
ATOM 742 O O . GLU A 1 105 ? 7.635 -35.267 6.956 1.00 49.02 145 GLU A O 1
ATOM 748 N N . ARG A 1 106 ? 6.946 -33.933 8.659 1.00 49.30 146 ARG A N 1
ATOM 749 C CA . ARG A 1 106 ? 5.676 -33.509 8.083 1.00 47.25 146 ARG A CA 1
ATOM 750 C C . ARG A 1 106 ? 5.783 -33.057 6.639 1.00 46.73 146 ARG A C 1
ATOM 751 O O . ARG A 1 106 ? 4.905 -33.362 5.851 1.00 48.60 146 ARG A O 1
ATOM 759 N N . TYR A 1 107 ? 6.832 -32.315 6.291 1.00 43.01 147 TYR A N 1
ATOM 760 C CA . TYR A 1 107 ? 6.935 -31.691 4.975 1.00 42.91 147 TYR A CA 1
ATOM 761 C C . TYR A 1 107 ? 7.988 -32.284 4.063 1.00 45.59 147 TYR A C 1
ATOM 762 O O . TYR A 1 107 ? 8.321 -31.671 3.024 1.00 47.36 147 TYR A O 1
ATOM 771 N N . LYS A 1 108 ? 8.454 -33.485 4.412 1.00 48.05 148 LYS A N 1
ATOM 772 C CA . LYS A 1 108 ? 9.484 -34.224 3.639 1.00 51.31 148 LYS A CA 1
ATOM 773 C C . LYS A 1 108 ? 9.292 -34.376 2.122 1.00 51.78 148 LYS A C 1
ATOM 774 O O . LYS A 1 108 ? 10.262 -34.295 1.362 1.00 51.03 148 LYS A O 1
ATOM 780 N N . ASP A 1 109 ? 8.061 -34.582 1.675 1.00 52.79 149 ASP A N 1
ATOM 781 C CA . ASP A 1 109 ? 7.835 -34.789 0.245 1.00 55.33 149 ASP A CA 1
ATOM 782 C C . ASP A 1 109 ? 7.435 -33.511 -0.457 1.00 56.19 149 ASP A C 1
ATOM 783 O O . ASP A 1 109 ? 7.017 -33.542 -1.625 1.00 56.35 149 ASP A O 1
ATOM 788 N N . ASN A 1 110 ? 7.552 -32.385 0.254 1.00 56.50 150 ASN A N 1
ATOM 789 C CA . ASN A 1 110 ? 7.370 -31.069 -0.365 1.00 56.63 150 ASN A CA 1
ATOM 790 C C . ASN A 1 110 ? 8.717 -30.458 -0.742 1.00 56.87 150 ASN A C 1
ATOM 791 O O . ASN A 1 110 ? 9.403 -29.892 0.118 1.00 58.15 150 ASN A O 1
ATOM 796 N N . VAL A 1 111 ? 9.091 -30.572 -2.021 1.00 55.98 151 VAL A N 1
ATOM 797 C CA . VAL A 1 111 ? 10.429 -30.139 -2.493 1.00 56.43 151 VAL A CA 1
ATOM 798 C C . VAL A 1 111 ? 10.740 -28.682 -2.171 1.00 55.74 151 VAL A C 1
ATOM 799 O O . VAL A 1 111 ? 11.884 -28.327 -1.926 1.00 55.63 151 VAL A O 1
ATOM 803 N N . GLU A 1 112 ? 9.707 -27.849 -2.185 1.00 55.74 152 GLU A N 1
ATOM 804 C CA . GLU A 1 112 ? 9.866 -26.421 -1.998 1.00 55.16 152 GLU A CA 1
ATOM 805 C C . GLU A 1 112 ? 10.003 -26.071 -0.542 1.00 53.70 152 GLU A C 1
ATOM 806 O O . GLU A 1 112 ? 10.788 -25.206 -0.193 1.00 52.17 152 GLU A O 1
ATOM 812 N N . MET A 1 113 ? 9.233 -26.745 0.304 1.00 54.06 153 MET A N 1
ATOM 813 C CA . MET A 1 113 ? 9.309 -26.518 1.744 1.00 53.98 153 MET A CA 1
ATOM 814 C C . MET A 1 113 ? 10.580 -27.074 2.342 1.00 52.78 153 MET A C 1
ATOM 815 O O . MET A 1 113 ? 11.089 -26.541 3.330 1.00 51.94 153 MET A O 1
ATOM 820 N N . MET A 1 114 ? 11.115 -28.125 1.720 1.00 51.43 154 MET A N 1
ATOM 821 C CA . MET A 1 114 ? 12.420 -28.629 2.101 1.00 51.51 154 MET A CA 1
ATOM 822 C C . MET A 1 114 ? 13.574 -27.706 1.698 1.00 50.04 154 MET A C 1
ATOM 823 O O . MET A 1 114 ? 14.675 -27.876 2.172 1.00 52.04 154 MET A O 1
ATOM 828 N N . LYS A 1 115 ? 13.336 -26.740 0.823 1.00 48.74 155 LYS A N 1
ATOM 829 C CA . LYS A 1 115 ? 14.388 -25.810 0.461 1.00 48.32 155 LYS A CA 1
ATOM 830 C C . LYS A 1 115 ? 14.526 -24.632 1.460 1.00 47.28 155 LYS A C 1
ATOM 831 O O . LYS A 1 115 ? 15.534 -23.954 1.456 1.00 46.54 155 LYS A O 1
ATOM 837 N N . LEU A 1 116 ? 13.495 -24.408 2.288 1.00 43.56 156 LEU A N 1
ATOM 838 C CA . LEU A 1 116 ? 13.400 -23.255 3.192 1.00 42.60 156 LEU A CA 1
ATOM 839 C C . LEU A 1 116 ? 14.398 -23.409 4.326 1.00 42.65 156 LEU A C 1
ATOM 840 O O . LEU A 1 116 ? 14.609 -24.522 4.782 1.00 42.62 156 LEU A O 1
ATOM 845 N N . ASN A 1 117 ? 14.982 -22.295 4.800 1.00 41.42 157 ASN A N 1
ATOM 846 C CA . ASN A 1 117 ? 15.781 -22.354 5.996 1.00 38.78 157 ASN A CA 1
ATOM 847 C C . ASN A 1 117 ? 14.886 -22.614 7.199 1.00 38.95 157 ASN A C 1
ATOM 848 O O . ASN A 1 117 ? 13.644 -22.564 7.066 1.00 37.53 157 ASN A O 1
ATOM 853 N N . ASP A 1 118 ? 15.473 -22.916 8.371 1.00 34.16 158 ASP A N 1
ATOM 854 C CA . ASP A 1 118 ? 14.650 -23.357 9.510 1.00 31.91 158 ASP A CA 1
ATOM 855 C C . ASP A 1 118 ? 13.602 -22.334 9.994 1.00 33.86 158 ASP A C 1
ATOM 856 O O . ASP A 1 118 ? 12.539 -22.711 10.469 1.00 33.40 158 ASP A O 1
ATOM 861 N N . ILE A 1 119 ? 13.943 -21.050 9.961 1.00 31.04 159 ILE A N 1
ATOM 862 C CA . ILE A 1 119 ? 13.037 -19.975 10.402 1.00 30.62 159 ILE A CA 1
ATOM 863 C C . ILE A 1 119 ? 11.857 -19.912 9.430 1.00 31.43 159 ILE A C 1
ATOM 864 O O . ILE A 1 119 ? 10.696 -19.794 9.857 1.00 30.67 159 ILE A O 1
ATOM 869 N N . ALA A 1 120 ? 12.170 -19.955 8.142 1.00 31.60 160 ALA A N 1
ATOM 870 C CA . ALA A 1 120 ? 11.143 -19.809 7.100 1.00 33.66 160 ALA A CA 1
ATOM 871 C C . ALA A 1 120 ? 10.178 -20.999 7.074 1.00 35.82 160 ALA A C 1
ATOM 872 O O . ALA A 1 120 ? 8.976 -20.860 6.729 1.00 41.41 160 ALA A O 1
ATOM 874 N N . LEU A 1 121 ? 10.712 -22.159 7.407 1.00 35.09 161 LEU A N 1
ATOM 875 C CA . LEU A 1 121 ? 9.941 -23.387 7.502 1.00 36.39 161 LEU A CA 1
ATOM 876 C C . LEU A 1 121 ? 8.983 -23.311 8.673 1.00 35.40 161 LEU A C 1
ATOM 877 O O . LEU A 1 121 ? 7.823 -23.672 8.551 1.00 35.06 161 LEU A O 1
ATOM 882 N N . CYS A 1 122 ? 9.471 -22.851 9.826 1.00 32.91 162 CYS A N 1
ATOM 883 C CA . CYS A 1 122 ? 8.598 -22.557 10.942 1.00 33.38 162 CYS A CA 1
ATOM 884 C C . CYS A 1 122 ? 7.493 -21.537 10.557 1.00 32.95 162 CYS A C 1
ATOM 885 O O . CYS A 1 122 ? 6.327 -21.720 10.937 1.00 33.43 162 CYS A O 1
ATOM 888 N N . ARG A 1 123 ? 7.858 -20.478 9.811 1.00 30.75 163 ARG A N 1
ATOM 889 C CA . ARG A 1 123 ? 6.976 -19.357 9.587 1.00 30.67 163 ARG A CA 1
ATOM 890 C C . ARG A 1 123 ? 5.855 -19.863 8.660 1.00 32.87 163 ARG A C 1
ATOM 891 O O . ARG A 1 123 ? 4.650 -19.531 8.803 1.00 32.15 163 ARG A O 1
ATOM 899 N N . THR A 1 124 ? 6.300 -20.655 7.719 1.00 32.24 164 THR A N 1
ATOM 900 C CA . THR A 1 124 ? 5.440 -21.114 6.598 1.00 34.93 164 THR A CA 1
ATOM 901 C C . THR A 1 124 ? 4.387 -22.082 7.192 1.00 36.76 164 THR A C 1
ATOM 902 O O . THR A 1 124 ? 3.185 -21.902 7.002 1.00 38.51 164 THR A O 1
ATOM 906 N N . HIS A 1 125 ? 4.852 -23.077 7.938 1.00 37.98 165 HIS A N 1
ATOM 907 C CA . HIS A 1 125 ? 3.983 -23.959 8.706 1.00 37.59 165 HIS A CA 1
ATOM 908 C C . HIS A 1 125 ? 2.924 -23.190 9.484 1.00 39.07 165 HIS A C 1
ATOM 909 O O . HIS A 1 125 ? 1.736 -23.391 9.257 1.00 39.13 165 HIS A O 1
ATOM 916 N N . ALA A 1 126 ? 3.347 -22.301 10.392 1.00 38.83 166 ALA A N 1
ATOM 917 C CA . ALA A 1 126 ? 2.433 -21.485 11.205 1.00 37.54 166 ALA A CA 1
ATOM 918 C C . ALA A 1 126 ? 1.423 -20.716 10.368 1.00 35.96 166 ALA A C 1
ATOM 919 O O . ALA A 1 126 ? 0.267 -20.662 10.724 1.00 35.99 166 ALA A O 1
ATOM 921 N N . ALA A 1 127 ? 1.885 -20.107 9.297 1.00 35.49 167 ALA A N 1
ATOM 922 C CA . ALA A 1 127 ? 1.053 -19.241 8.475 1.00 36.39 167 ALA A CA 1
ATOM 923 C C . ALA A 1 127 ? 0.055 -19.998 7.605 1.00 41.56 167 ALA A C 1
ATOM 924 O O . ALA A 1 127 ? -0.818 -19.386 7.009 1.00 41.82 167 ALA A O 1
ATOM 926 N N . SER A 1 128 ? 0.176 -21.315 7.538 1.00 44.78 168 SER A N 1
ATOM 927 C CA . SER A 1 128 ? -0.650 -22.116 6.634 1.00 45.94 168 SER A CA 1
ATOM 928 C C . SER A 1 128 ? -2.007 -22.462 7.235 1.00 48.54 168 SER A C 1
ATOM 929 O O . SER A 1 128 ? -2.893 -22.907 6.522 1.00 48.63 168 SER A O 1
ATOM 932 N N . PHE A 1 129 ? -2.186 -22.242 8.528 1.00 48.84 169 PHE A N 1
ATOM 933 C CA . PHE A 1 129 ? -3.394 -22.712 9.169 1.00 53.20 169 PHE A CA 1
ATOM 934 C C . PHE A 1 129 ? -4.519 -21.725 9.120 1.00 54.74 169 PHE A C 1
ATOM 935 O O . PHE A 1 129 ? -4.339 -20.538 9.391 1.00 54.92 169 PHE A O 1
ATOM 943 N N . VAL A 1 130 ? -5.681 -22.272 8.749 1.00 58.19 170 VAL A N 1
ATOM 944 C CA . VAL A 1 130 ? -6.933 -21.568 8.529 1.00 59.20 170 VAL A CA 1
ATOM 945 C C . VAL A 1 130 ? -7.859 -22.037 9.635 1.00 58.56 170 VAL A C 1
ATOM 946 O O . VAL A 1 130 ? -8.207 -21.274 10.529 1.00 60.42 170 VAL A O 1
ATOM 950 N N . SER A 1 137 ? -10.670 -15.821 5.031 1.00 63.61 177 SER A N 1
ATOM 951 C CA . SER A 1 137 ? -9.964 -14.736 5.729 1.00 64.17 177 SER A CA 1
ATOM 952 C C . SER A 1 137 ? -8.454 -14.701 5.475 1.00 62.88 177 SER A C 1
ATOM 953 O O . SER A 1 137 ? -7.809 -15.745 5.259 1.00 64.31 177 SER A O 1
ATOM 956 N N . ASN A 1 138 ? -7.889 -13.501 5.509 1.00 60.13 178 ASN A N 1
ATOM 957 C CA . ASN A 1 138 ? -6.432 -13.393 5.525 1.00 59.54 178 ASN A CA 1
ATOM 958 C C . ASN A 1 138 ? -5.846 -13.384 6.947 1.00 55.47 178 ASN A C 1
ATOM 959 O O . ASN A 1 138 ? -4.706 -12.947 7.150 1.00 55.97 178 ASN A O 1
ATOM 964 N N . TYR A 1 139 ? -6.647 -13.868 7.906 1.00 50.69 179 TYR A N 1
ATOM 965 C CA . TYR A 1 139 ? -6.225 -14.041 9.276 1.00 45.89 179 TYR A CA 1
ATOM 966 C C . TYR A 1 139 ? -5.315 -15.240 9.371 1.00 45.55 179 TYR A C 1
ATOM 967 O O . TYR A 1 139 ? -5.783 -16.369 9.304 1.00 46.75 179 TYR A O 1
ATOM 976 N N . ARG A 1 140 ? -4.012 -15.005 9.525 1.00 43.17 180 ARG A N 1
ATOM 977 C CA . ARG A 1 140 ? -3.067 -16.082 9.741 1.00 40.22 180 ARG A CA 1
ATOM 978 C C . ARG A 1 140 ? -2.275 -15.758 11.023 1.00 40.25 180 ARG A C 1
ATOM 979 O O . ARG A 1 140 ? -2.030 -14.599 11.322 1.00 42.34 180 ARG A O 1
ATOM 987 N N . HIS A 1 141 ? -1.872 -16.786 11.747 1.00 38.51 181 HIS A N 1
ATOM 988 C CA . HIS A 1 141 ? -1.271 -16.605 13.106 1.00 37.63 181 HIS A CA 1
ATOM 989 C C . HIS A 1 141 ? 0.250 -16.317 13.048 1.00 37.06 181 HIS A C 1
ATOM 990 O O . HIS A 1 141 ? 0.960 -16.848 12.172 1.00 38.02 181 HIS A O 1
ATOM 997 N N . PRO A 1 142 ? 0.733 -15.450 13.943 1.00 36.87 182 PRO A N 1
ATOM 998 C CA . PRO A 1 142 ? 2.175 -15.258 14.095 1.00 36.25 182 PRO A CA 1
ATOM 999 C C . PRO A 1 142 ? 2.781 -16.487 14.807 1.00 34.28 182 PRO A C 1
ATOM 1000 O O . PRO A 1 142 ? 2.053 -17.316 15.382 1.00 32.56 182 PRO A O 1
ATOM 1004 N N . ALA A 1 143 ? 4.090 -16.629 14.705 1.00 33.11 183 ALA A N 1
ATOM 1005 C CA . ALA A 1 143 ? 4.840 -17.741 15.314 1.00 28.87 183 ALA A CA 1
ATOM 1006 C C . ALA A 1 143 ? 6.071 -17.177 16.011 1.00 29.62 183 ALA A C 1
ATOM 1007 O O . ALA A 1 143 ? 6.551 -16.064 15.703 1.00 28.66 183 ALA A O 1
ATOM 1009 N N . VAL A 1 144 ? 6.576 -17.984 16.930 1.00 29.99 184 VAL A N 1
ATOM 1010 C CA . VAL A 1 144 ? 7.880 -17.764 17.558 1.00 25.91 184 VAL A CA 1
ATOM 1011 C C . VAL A 1 144 ? 8.752 -19.000 17.283 1.00 27.75 184 VAL A C 1
ATOM 1012 O O . VAL A 1 144 ? 8.310 -20.145 17.521 1.00 29.27 184 VAL A O 1
ATOM 1016 N N . TYR A 1 145 ? 9.913 -18.811 16.651 1.00 26.84 185 TYR A N 1
ATOM 1017 C CA . TYR A 1 145 ? 10.841 -19.944 16.444 1.00 27.02 185 TYR A CA 1
ATOM 1018 C C . TYR A 1 145 ? 11.928 -19.787 17.525 1.00 29.13 185 TYR A C 1
ATOM 1019 O O . TYR A 1 145 ? 12.540 -18.716 17.661 1.00 32.42 185 TYR A O 1
ATOM 1028 N N . ASP A 1 146 ? 12.111 -20.832 18.329 1.00 26.26 186 ASP A N 1
ATOM 1029 C CA . ASP A 1 146 ? 13.197 -20.859 19.362 1.00 26.22 186 ASP A CA 1
ATOM 1030 C C . ASP A 1 146 ? 14.354 -21.570 18.710 1.00 25.61 186 ASP A C 1
ATOM 1031 O O . ASP A 1 146 ? 14.375 -22.798 18.541 1.00 28.17 186 ASP A O 1
ATOM 1036 N N . GLU A 1 147 ? 15.326 -20.796 18.264 1.00 26.34 187 GLU A N 1
ATOM 1037 C CA . GLU A 1 147 ? 16.431 -21.353 17.585 1.00 31.88 187 GLU A CA 1
ATOM 1038 C C . GLU A 1 147 ? 17.352 -22.261 18.485 1.00 34.64 187 GLU A C 1
ATOM 1039 O O . GLU A 1 147 ? 18.015 -23.183 17.963 1.00 34.92 187 GLU A O 1
ATOM 1045 N N . LYS A 1 148 ? 17.347 -22.058 19.804 1.00 32.91 188 LYS A N 1
ATOM 1046 C CA . LYS A 1 148 ? 18.208 -22.855 20.713 1.00 36.89 188 LYS A CA 1
ATOM 1047 C C . LYS A 1 148 ? 17.640 -24.300 20.853 1.00 38.91 188 LYS A C 1
ATOM 1048 O O . LYS A 1 148 ? 18.362 -25.289 20.694 1.00 36.71 188 LYS A O 1
ATOM 1054 N N . GLU A 1 149 ? 16.345 -24.376 21.171 1.00 37.83 189 GLU A N 1
ATOM 1055 C CA . GLU A 1 149 ? 15.545 -25.597 21.118 1.00 38.19 189 GLU A CA 1
ATOM 1056 C C . GLU A 1 149 ? 15.066 -26.052 19.726 1.00 37.05 189 GLU A C 1
ATOM 1057 O O . GLU A 1 149 ? 14.382 -27.074 19.613 1.00 39.87 189 GLU A O 1
ATOM 1063 N N . LYS A 1 150 ? 15.404 -25.342 18.663 1.00 35.26 190 LYS A N 1
ATOM 1064 C CA . LYS A 1 150 ? 14.869 -25.692 17.333 1.00 35.10 190 LYS A CA 1
ATOM 1065 C C . LYS A 1 150 ? 13.382 -26.129 17.392 1.00 33.66 190 LYS A C 1
ATOM 1066 O O . LYS A 1 150 ? 13.009 -27.242 17.000 1.00 35.55 190 LYS A O 1
ATOM 1072 N N . THR A 1 151 ? 12.545 -25.240 17.909 1.00 34.90 191 THR A N 1
ATOM 1073 C CA . THR A 1 151 ? 11.135 -25.505 18.142 1.00 36.44 191 THR A CA 1
ATOM 1074 C C . THR A 1 151 ? 10.288 -24.323 17.735 1.00 35.55 191 THR A C 1
ATOM 1075 O O . THR A 1 151 ? 10.567 -23.195 18.114 1.00 33.18 191 THR A O 1
ATOM 1079 N N . CYS A 1 152 ? 9.279 -24.643 16.921 1.00 34.85 192 CYS A N 1
ATOM 1080 C CA . CYS A 1 152 ? 8.367 -23.702 16.291 1.00 33.03 192 CYS A CA 1
ATOM 1081 C C . CYS A 1 152 ? 7.111 -23.620 17.163 1.00 33.78 192 CYS A C 1
ATOM 1082 O O . CYS A 1 152 ? 6.432 -24.648 17.375 1.00 36.95 192 CYS A O 1
ATOM 1085 N N . HIS A 1 153 ? 6.790 -22.432 17.665 1.00 32.81 193 HIS A N 1
ATOM 1086 C CA . HIS A 1 153 ? 5.521 -22.192 18.435 1.00 33.81 193 HIS A CA 1
ATOM 1087 C C . HIS A 1 153 ? 4.549 -21.291 17.681 1.00 33.59 193 HIS A C 1
ATOM 1088 O O . HIS A 1 153 ? 4.907 -20.180 17.317 1.00 30.51 193 HIS A O 1
ATOM 1095 N N . MET A 1 154 ? 3.325 -21.779 17.437 1.00 34.54 194 MET A N 1
ATOM 1096 C CA . MET A 1 154 ? 2.262 -20.914 16.922 1.00 34.58 194 MET A CA 1
ATOM 1097 C C . MET A 1 154 ? 1.619 -20.152 18.065 1.00 34.33 194 MET A C 1
ATOM 1098 O O . MET A 1 154 ? 1.329 -20.731 19.128 1.00 32.56 194 MET A O 1
ATOM 1103 N N . LEU A 1 155 ? 1.393 -18.856 17.861 1.00 33.28 195 LEU A N 1
ATOM 1104 C CA . LEU A 1 155 ? 0.842 -18.001 18.905 1.00 34.78 195 LEU A CA 1
ATOM 1105 C C . LEU A 1 155 ? -0.641 -17.891 18.664 1.00 37.24 195 LEU A C 1
ATOM 1106 O O . LEU A 1 155 ? -1.039 -17.450 17.606 1.00 33.55 195 LEU A O 1
ATOM 1111 N N . TYR A 1 156 ? -1.456 -18.279 19.651 1.00 36.87 196 TYR A N 1
ATOM 1112 C CA . TYR A 1 156 ? -2.880 -18.249 19.516 1.00 38.92 196 TYR A CA 1
ATOM 1113 C C . TYR A 1 156 ? -3.385 -16.821 19.748 1.00 41.69 196 TYR A C 1
ATOM 1114 O O . TYR A 1 156 ? -4.291 -16.382 19.031 1.00 42.74 196 TYR A O 1
ATOM 1123 N N . LEU A 1 157 ? -2.771 -16.093 20.704 1.00 39.45 197 LEU A N 1
ATOM 1124 C CA . LEU A 1 157 ? -3.006 -14.657 20.932 1.00 39.48 197 LEU A CA 1
ATOM 1125 C C . LEU A 1 157 ? -2.034 -13.780 20.127 1.00 42.67 197 LEU A C 1
ATOM 1126 O O . LEU A 1 157 ? -0.823 -13.907 20.343 1.00 39.93 197 LEU A O 1
ATOM 1131 N N . SER A 1 158 ? -2.560 -12.868 19.285 1.00 40.43 198 SER A N 1
ATOM 1132 C CA . SER A 1 158 ? -1.768 -11.921 18.444 1.00 38.78 198 SER A CA 1
ATOM 1133 C C . SER A 1 158 ? -1.440 -10.563 19.137 1.00 37.11 198 SER A C 1
ATOM 1134 O O . SER A 1 158 ? -0.566 -9.795 18.669 1.00 34.29 198 SER A O 1
ATOM 1137 N N . ALA A 1 159 ? -2.127 -10.275 20.242 1.00 35.05 199 ALA A N 1
ATOM 1138 C CA . ALA A 1 159 ? -1.826 -9.114 21.069 1.00 34.23 199 ALA A CA 1
ATOM 1139 C C . ALA A 1 159 ? -0.415 -9.230 21.673 1.00 33.61 199 ALA A C 1
ATOM 1140 O O . ALA A 1 159 ? 0.058 -10.332 21.941 1.00 33.83 199 ALA A O 1
ATOM 1142 N N . GLN A 1 160 ? 0.258 -8.080 21.793 1.00 33.73 200 GLN A N 1
ATOM 1143 C CA . GLN A 1 160 ? 1.645 -8.004 22.175 1.00 33.05 200 GLN A CA 1
ATOM 1144 C C . GLN A 1 160 ? 1.808 -7.120 23.375 1.00 34.30 200 GLN A C 1
ATOM 1145 O O . GLN A 1 160 ? 2.780 -7.235 24.076 1.00 33.90 200 GLN A O 1
ATOM 1151 N N . GLU A 1 161 ? 0.827 -6.233 23.591 1.00 35.92 201 GLU A N 1
ATOM 1152 C CA . GLU A 1 161 ? 0.793 -5.335 24.682 1.00 36.96 201 GLU A CA 1
ATOM 1153 C C . GLU A 1 161 ? -0.653 -5.059 25.147 1.00 39.11 201 GLU A C 1
ATOM 1154 O O . GLU A 1 161 ? -1.598 -4.918 24.354 1.00 40.22 201 GLU A O 1
ATOM 1160 N N . ASN A 1 162 ? -0.755 -5.064 26.456 1.00 42.68 202 ASN A N 1
ATOM 1161 C CA . ASN A 1 162 ? -1.809 -4.450 27.196 1.00 49.52 202 ASN A CA 1
ATOM 1162 C C . ASN A 1 162 ? -1.038 -3.790 28.327 1.00 53.18 202 ASN A C 1
ATOM 1163 O O . ASN A 1 162 ? -0.727 -4.391 29.378 1.00 51.04 202 ASN A O 1
ATOM 1168 N N . MET A 1 163 ? -0.626 -2.570 28.002 1.00 57.07 203 MET A N 1
ATOM 1169 C CA . MET A 1 163 ? -0.141 -1.578 28.932 1.00 60.90 203 MET A CA 1
ATOM 1170 C C . MET A 1 163 ? -0.531 -0.271 28.226 1.00 62.88 203 MET A C 1
ATOM 1171 O O . MET A 1 163 ? -0.808 -0.274 27.002 1.00 65.10 203 MET A O 1
ATOM 1176 N N . TYR A 1 167 ? -0.727 3.195 31.679 1.00 80.50 207 TYR A N 1
ATOM 1177 C CA . TYR A 1 167 ? -1.087 2.615 32.963 1.00 80.71 207 TYR A CA 1
ATOM 1178 C C . TYR A 1 167 ? -1.689 1.239 32.756 1.00 78.41 207 TYR A C 1
ATOM 1179 O O . TYR A 1 167 ? -1.989 0.862 31.626 1.00 78.15 207 TYR A O 1
ATOM 1188 N N . CYS A 1 168 ? -1.837 0.479 33.838 1.00 74.77 208 CYS A N 1
ATOM 1189 C CA . CYS A 1 168 ? -2.528 -0.811 33.780 1.00 74.18 208 CYS A CA 1
ATOM 1190 C C . CYS A 1 168 ? -3.753 -0.747 34.692 1.00 75.22 208 CYS A C 1
ATOM 1191 O O . CYS A 1 168 ? -3.793 -1.350 35.781 1.00 74.44 208 CYS A O 1
ATOM 1194 N N . SER A 1 169 ? -4.737 0.008 34.191 1.00 76.40 209 SER A N 1
ATOM 1195 C CA . SER A 1 169 ? -5.920 0.465 34.918 1.00 77.36 209 SER A CA 1
ATOM 1196 C C . SER A 1 169 ? -7.118 0.487 33.960 1.00 77.66 209 SER A C 1
ATOM 1197 O O . SER A 1 169 ? -7.491 1.533 33.397 1.00 76.71 209 SER A O 1
ATOM 1200 N N . ASP A 1 176 ? -4.052 -9.595 40.679 1.00 66.42 216 ASP A N 1
ATOM 1201 C CA . ASP A 1 176 ? -4.709 -8.431 40.091 1.00 66.33 216 ASP A CA 1
ATOM 1202 C C . ASP A 1 176 ? -5.776 -8.767 39.059 1.00 64.29 216 ASP A C 1
ATOM 1203 O O . ASP A 1 176 ? -5.79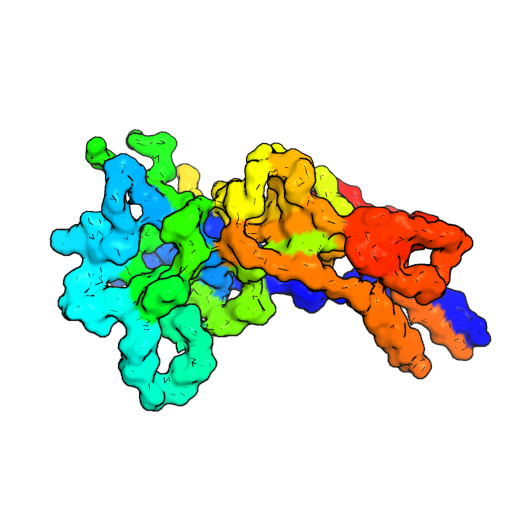5 -9.853 38.481 1.00 62.08 216 ASP A O 1
ATOM 1208 N N . ALA A 1 177 ? -6.631 -7.777 38.824 1.00 62.79 217 ALA A N 1
ATOM 1209 C CA . ALA A 1 177 ? -7.857 -7.931 38.057 1.00 61.06 217 ALA A CA 1
ATOM 1210 C C . ALA A 1 177 ? -7.629 -7.753 36.562 1.00 60.03 217 ALA A C 1
ATOM 1211 O O . ALA A 1 177 ? -8.484 -8.107 35.751 1.00 59.55 217 ALA A O 1
ATOM 1213 N N . VAL A 1 178 ? -6.470 -7.207 36.209 1.00 57.68 218 VAL A N 1
ATOM 1214 C CA . VAL A 1 178 ? -6.084 -7.042 34.807 1.00 55.49 218 VAL A CA 1
ATOM 1215 C C . VAL A 1 178 ? -4.875 -7.948 34.385 1.00 53.14 218 VAL A C 1
ATOM 1216 O O . VAL A 1 178 ? -3.951 -8.237 35.165 1.00 52.41 218 VAL A O 1
ATOM 1220 N N . PHE A 1 179 ? -4.990 -8.450 33.160 1.00 50.55 219 PHE A N 1
ATOM 1221 C CA . PHE A 1 179 ? -3.977 -9.221 32.456 1.00 47.93 219 PHE A CA 1
ATOM 1222 C C . PHE A 1 179 ? -3.043 -8.215 31.744 1.00 46.04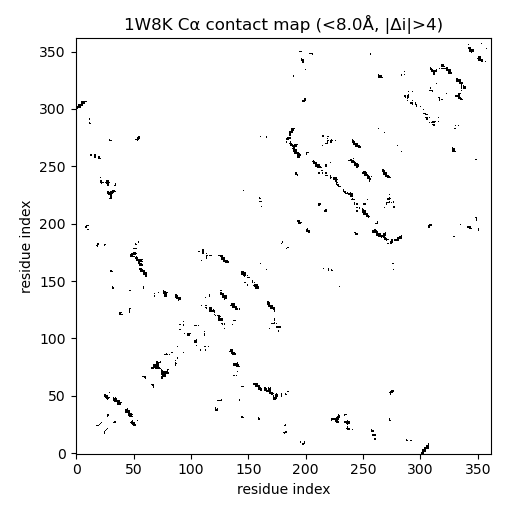 219 PHE A C 1
ATOM 1223 O O . PHE A 1 179 ? -3.404 -7.651 30.724 1.00 42.18 219 PHE A O 1
ATOM 1231 N N . CYS A 1 180 ? -1.877 -7.954 32.349 1.00 41.87 220 CYS A N 1
ATOM 1232 C CA . CYS A 1 180 ? -0.907 -6.987 31.827 1.00 41.51 220 CYS A CA 1
ATOM 1233 C C . CYS A 1 180 ? 0.269 -7.691 31.172 1.00 39.25 220 CYS A C 1
ATOM 1234 O O . CYS A 1 180 ? 0.767 -8.678 31.689 1.00 39.79 220 CYS A O 1
ATOM 1237 N N . PHE A 1 181 ? 0.708 -7.175 30.028 1.00 37.36 221 PHE A N 1
ATOM 1238 C CA . PHE A 1 181 ? 1.847 -7.778 29.302 1.00 34.08 221 PHE A CA 1
ATOM 1239 C C . PHE A 1 181 ? 2.452 -6.768 28.339 1.00 33.88 221 PHE A C 1
ATOM 1240 O O . PHE A 1 181 ? 1.792 -5.787 27.968 1.00 31.58 221 PHE A O 1
ATOM 1248 N N . LYS A 1 182 ? 3.696 -7.003 27.913 1.00 33.28 222 LYS A N 1
ATOM 1249 C CA . LYS A 1 182 ? 4.353 -6.044 27.049 1.00 33.48 222 LYS A CA 1
ATOM 1250 C C . LYS A 1 182 ? 5.438 -6.793 26.282 1.00 31.21 222 LYS A C 1
ATOM 1251 O O . LYS A 1 182 ? 5.922 -7.777 26.739 1.00 31.59 222 LYS A O 1
ATOM 1257 N N . PRO A 1 183 ? 5.805 -6.333 25.107 1.00 30.98 223 PRO A N 1
ATOM 1258 C CA . PRO A 1 183 ? 6.979 -6.905 24.459 1.00 29.96 223 PRO A CA 1
ATOM 1259 C C . PRO A 1 183 ? 8.271 -6.378 25.007 1.00 30.19 223 PRO A C 1
ATOM 1260 O O . PRO A 1 183 ? 8.375 -5.223 25.451 1.00 29.26 223 PRO A O 1
ATOM 1264 N N . ASP A 1 184 ? 9.294 -7.236 24.943 1.00 32.09 224 ASP A N 1
ATOM 1265 C CA . ASP A 1 184 ? 10.546 -6.879 25.471 1.00 32.64 224 ASP A CA 1
ATOM 1266 C C . ASP A 1 184 ? 11.640 -7.746 24.844 1.00 30.11 224 ASP A C 1
ATOM 1267 O O . ASP A 1 184 ? 11.362 -8.750 24.168 1.00 28.44 224 ASP A O 1
ATOM 1272 N N . LYS A 1 185 ? 12.875 -7.331 25.054 1.00 30.84 225 LYS A N 1
ATOM 1273 C CA . LYS A 1 185 ? 14.005 -8.218 24.745 1.00 29.83 225 LYS A CA 1
ATOM 1274 C C . LYS A 1 185 ? 14.786 -8.429 26.063 1.00 30.60 225 LYS A C 1
ATOM 1275 O O . LYS A 1 185 ? 15.136 -7.477 26.768 1.00 34.50 225 LYS A O 1
ATOM 1281 N N . ASP A 1 186 ? 15.044 -9.670 26.405 1.00 33.56 226 ASP A N 1
ATOM 1282 C CA . ASP A 1 186 ? 15.924 -9.903 27.574 1.00 37.61 226 ASP A CA 1
ATOM 1283 C C . ASP A 1 186 ? 16.602 -11.229 27.353 1.00 34.30 226 ASP A C 1
ATOM 1284 O O . ASP A 1 186 ? 16.329 -11.894 26.361 1.00 32.19 226 ASP A O 1
ATOM 1289 N N . GLU A 1 187 ? 17.480 -11.637 28.257 1.00 32.32 227 GLU A N 1
ATOM 1290 C CA . GLU A 1 187 ? 18.249 -12.845 28.013 1.00 34.49 227 GLU A CA 1
ATOM 1291 C C . GLU A 1 187 ? 17.397 -14.092 27.817 1.00 31.68 227 GLU A C 1
ATOM 1292 O O . GLU A 1 187 ? 17.747 -14.939 27.003 1.00 26.61 227 GLU A O 1
ATOM 1298 N N . SER A 1 188 ? 16.291 -14.237 28.563 1.00 32.22 228 SER A N 1
ATOM 1299 C CA . SER A 1 188 ? 15.484 -15.438 28.413 1.00 31.04 228 SER A CA 1
ATOM 1300 C C . SER A 1 188 ? 14.801 -15.495 27.056 1.00 30.30 228 SER A C 1
ATOM 1301 O O . SER A 1 188 ? 14.330 -16.556 26.666 1.00 33.97 228 SER A O 1
ATOM 1304 N N . PHE A 1 189 ? 14.738 -14.381 26.334 1.00 27.38 229 PHE A N 1
ATOM 1305 C CA . PHE A 1 189 ? 14.134 -14.408 24.962 1.00 26.15 229 PHE A CA 1
ATOM 1306 C C . PHE A 1 189 ? 15.214 -14.367 23.866 1.00 28.39 229 PHE A C 1
ATOM 1307 O O . PHE A 1 189 ? 14.888 -14.341 22.701 1.00 30.22 229 PHE A O 1
ATOM 1315 N N . GLU A 1 190 ? 16.484 -14.441 24.236 1.00 29.64 230 GLU A N 1
ATOM 1316 C CA . GLU A 1 190 ? 17.525 -14.084 23.209 1.00 29.60 230 GLU A CA 1
ATOM 1317 C C . GLU A 1 190 ? 17.641 -14.965 21.984 1.00 29.36 230 GLU A C 1
ATOM 1318 O O . GLU A 1 190 ? 18.101 -14.511 20.932 1.00 31.15 230 GLU A O 1
ATOM 1324 N N . ASN A 1 191 ? 17.216 -16.216 22.113 1.00 27.86 231 ASN A N 1
ATOM 1325 C CA . ASN A 1 191 ? 17.277 -17.182 21.037 1.00 29.87 231 ASN A CA 1
ATOM 1326 C C . ASN A 1 191 ? 15.952 -17.270 20.263 1.00 28.33 231 ASN A C 1
ATOM 1327 O O . ASN A 1 191 ? 15.788 -18.124 19.423 1.00 28.64 231 ASN A O 1
ATOM 1332 N N . LEU A 1 192 ? 14.977 -16.458 20.672 1.00 26.91 232 LEU A N 1
ATOM 1333 C CA . LEU A 1 192 ? 13.649 -16.480 20.093 1.00 25.79 232 LEU A CA 1
ATOM 1334 C C . LEU A 1 192 ? 13.616 -15.612 18.880 1.00 23.70 232 LEU A C 1
ATOM 1335 O O . LEU A 1 192 ? 14.292 -14.526 18.848 1.00 25.84 232 LEU A O 1
ATOM 1340 N N . VAL A 1 193 ? 12.762 -15.993 17.911 1.00 28.66 233 VAL A N 1
ATOM 1341 C CA . VAL A 1 193 ? 12.542 -15.180 16.704 1.00 28.90 233 VAL A CA 1
ATOM 1342 C C . VAL A 1 193 ? 11.029 -15.003 16.427 1.00 28.38 233 VAL A C 1
ATOM 1343 O O . VAL A 1 193 ? 10.310 -15.954 16.197 1.00 26.27 233 VAL A O 1
ATOM 1347 N N . TYR A 1 194 ? 10.560 -13.767 16.539 1.00 30.52 234 TYR A N 1
ATOM 1348 C CA . TYR A 1 194 ? 9.158 -13.455 16.511 1.00 30.16 234 TYR A CA 1
ATOM 1349 C C . TYR A 1 194 ? 8.828 -13.248 15.036 1.00 29.62 234 TYR A C 1
ATOM 1350 O O . TYR A 1 194 ? 9.478 -12.451 14.325 1.00 31.71 234 TYR A O 1
ATOM 1359 N N . LEU A 1 195 ? 7.878 -14.029 14.567 1.00 26.73 235 LEU A N 1
ATOM 1360 C CA . LEU A 1 195 ? 7.593 -14.144 13.143 1.00 26.30 235 LEU A CA 1
ATOM 1361 C C . LEU A 1 195 ? 6.166 -13.820 12.816 1.00 31.00 235 LEU A C 1
ATOM 1362 O O . LEU A 1 195 ? 5.262 -14.522 13.271 1.00 31.96 235 LEU A O 1
ATOM 1367 N N . SER A 1 196 ? 5.924 -12.789 12.014 1.00 30.87 236 SER A N 1
ATOM 1368 C CA . SER A 1 196 ? 4.569 -12.606 11.509 1.00 31.77 236 SER A CA 1
ATOM 1369 C C . SER A 1 196 ? 4.319 -13.521 10.318 1.00 33.69 236 SER A C 1
ATOM 1370 O O . SER A 1 196 ? 5.248 -14.110 9.747 1.00 30.95 236 SER A O 1
ATOM 1373 N N . LYS A 1 197 ? 3.052 -13.640 9.913 1.00 35.53 237 LYS A N 1
ATOM 1374 C CA . LYS A 1 197 ? 2.748 -14.474 8.753 1.00 36.09 237 LYS A CA 1
ATOM 1375 C C . LYS A 1 197 ? 3.347 -14.000 7.431 1.00 36.13 237 LYS A C 1
ATOM 1376 O O . LYS A 1 197 ? 3.381 -14.776 6.475 1.00 34.11 237 LYS A O 1
ATOM 1382 N N . ASN A 1 198 ? 3.794 -12.736 7.379 1.00 36.07 238 ASN A N 1
ATOM 1383 C CA . ASN A 1 198 ? 4.398 -12.131 6.170 1.00 35.56 238 ASN A CA 1
ATOM 1384 C C . ASN A 1 198 ? 5.896 -12.237 6.044 1.00 36.46 238 ASN A C 1
ATOM 1385 O O . ASN A 1 198 ? 6.422 -11.775 5.041 1.00 36.52 238 ASN A O 1
ATOM 1390 N N . VAL A 1 199 ? 6.611 -12.791 7.052 1.00 34.71 239 VAL A N 1
ATOM 1391 C CA . VAL A 1 199 ? 8.061 -12.781 6.991 1.00 32.91 239 VAL A CA 1
ATOM 1392 C C . VAL A 1 199 ? 8.640 -13.394 5.752 1.00 34.49 239 VAL A C 1
ATOM 1393 O O . VAL A 1 199 ? 8.297 -14.530 5.400 1.00 35.26 239 VAL A O 1
ATOM 1397 N N . ARG A 1 200 ? 9.529 -12.631 5.085 1.00 34.93 240 ARG A N 1
ATOM 1398 C CA . ARG A 1 200 ? 10.246 -13.099 3.863 1.00 36.80 240 ARG A CA 1
ATOM 1399 C C . ARG A 1 200 ? 11.032 -14.371 4.084 1.00 37.31 240 ARG A C 1
ATOM 1400 O O . ARG A 1 200 ? 11.771 -14.515 5.082 1.00 36.82 240 ARG A O 1
ATOM 1408 N N . ASN A 1 201 ? 10.940 -15.298 3.145 1.00 38.96 241 ASN A N 1
ATOM 1409 C CA . ASN A 1 201 ? 11.706 -16.527 3.257 1.00 38.83 241 ASN A CA 1
ATOM 1410 C C . ASN A 1 201 ? 13.196 -16.253 3.092 1.00 38.58 241 ASN A C 1
ATOM 1411 O O . ASN A 1 201 ? 14.014 -17.010 3.615 1.00 37.75 241 ASN A O 1
ATOM 1416 N N . ASP A 1 202 ? 13.528 -15.178 2.362 1.00 39.06 242 ASP A N 1
ATOM 1417 C CA . ASP A 1 202 ? 14.931 -14.777 2.200 1.00 41.85 242 ASP A CA 1
ATOM 1418 C C . ASP A 1 202 ? 15.368 -13.687 3.204 1.00 41.47 242 ASP A C 1
ATOM 1419 O O . ASP A 1 202 ? 16.276 -12.915 2.941 1.00 40.55 242 ASP A O 1
ATOM 1424 N N . TRP A 1 203 ? 14.698 -13.630 4.351 1.00 40.54 243 TRP A N 1
ATOM 1425 C CA . TRP A 1 203 ? 15.061 -12.676 5.413 1.00 40.65 243 TRP A CA 1
ATOM 1426 C C . TRP A 1 203 ? 16.601 -12.585 5.651 1.00 39.45 243 TRP A C 1
ATOM 1427 O O . TRP A 1 203 ? 17.126 -11.558 6.131 1.00 38.79 243 TRP A O 1
ATOM 1438 N N . ASP A 1 204 ? 17.322 -13.663 5.374 1.00 37.90 244 ASP A N 1
ATOM 1439 C CA . ASP A 1 204 ? 18.733 -13.707 5.745 1.00 43.21 244 ASP A CA 1
ATOM 1440 C C . ASP A 1 204 ? 19.575 -12.794 4.865 1.00 43.47 244 ASP A C 1
ATOM 1441 O O . ASP A 1 204 ? 20.636 -12.382 5.288 1.00 43.91 244 ASP A O 1
ATOM 1446 N N . LYS A 1 205 ? 19.062 -12.437 3.683 1.00 41.11 245 LYS A N 1
ATOM 1447 C CA . LYS A 1 205 ? 19.744 -11.498 2.791 1.00 42.21 245 LYS A CA 1
ATOM 1448 C C . LYS A 1 205 ? 19.111 -10.157 2.844 1.00 39.75 245 LYS A C 1
ATOM 1449 O O . LYS A 1 205 ? 19.759 -9.167 2.512 1.00 39.67 245 LYS A O 1
ATOM 1455 N N . LYS A 1 206 ? 17.868 -10.094 3.313 1.00 37.36 246 LYS A N 1
ATOM 1456 C CA . LYS A 1 206 ? 17.072 -8.869 3.163 1.00 38.62 246 LYS A CA 1
ATOM 1457 C C . LYS A 1 206 ? 16.787 -8.124 4.444 1.00 36.35 246 LYS A C 1
ATOM 1458 O O . LYS A 1 206 ? 16.273 -6.985 4.419 1.00 36.94 246 LYS A O 1
ATOM 1464 N N . CYS A 1 207 ? 17.144 -8.745 5.569 1.00 33.48 247 CYS A N 1
ATOM 1465 C CA . CYS A 1 207 ? 16.715 -8.232 6.859 1.00 28.16 247 CYS A CA 1
ATOM 1466 C C . CYS A 1 207 ? 17.931 -8.234 7.752 1.00 25.14 247 CYS A C 1
ATOM 1467 O O . CYS A 1 207 ? 18.835 -9.076 7.540 1.00 26.33 247 CYS A O 1
ATOM 1470 N N . PRO A 1 208 ? 17.881 -7.375 8.771 1.00 25.96 248 PRO A N 1
ATOM 1471 C CA . PRO A 1 208 ? 18.904 -7.333 9.824 1.00 27.43 248 PRO A CA 1
ATOM 1472 C C . PRO A 1 208 ? 18.998 -8.538 10.711 1.00 30.53 248 PRO A C 1
ATOM 1473 O O . PRO A 1 208 ? 17.980 -9.091 11.176 1.00 30.42 248 PRO A O 1
ATOM 1477 N N . ARG A 1 209 ? 20.204 -8.968 11.006 1.00 26.26 249 ARG A N 1
ATOM 1478 C CA . ARG A 1 209 ? 20.253 -9.937 12.083 1.00 26.58 249 ARG A CA 1
ATOM 1479 C C . ARG A 1 209 ? 21.432 -9.613 13.004 1.00 22.67 249 ARG A C 1
ATOM 1480 O O . ARG A 1 209 ? 21.286 -9.328 14.232 1.00 25.78 249 ARG A O 1
ATOM 1488 N N . LYS A 1 210 ? 22.636 -9.713 12.452 1.00 24.30 250 LYS A N 1
ATOM 1489 C CA . LYS A 1 210 ? 23.825 -9.512 13.268 1.00 25.67 250 LYS A CA 1
ATOM 1490 C C . LYS A 1 210 ? 24.070 -7.990 13.515 1.00 20.93 250 LYS A C 1
ATOM 1491 O O . LYS A 1 210 ? 23.724 -7.118 12.717 1.00 23.17 250 LYS A O 1
ATOM 1497 N N . ASN A 1 211 ? 24.744 -7.642 14.633 1.00 19.47 251 ASN A N 1
ATOM 1498 C CA . ASN A 1 211 ? 25.149 -6.324 14.919 1.00 18.62 251 ASN A CA 1
ATOM 1499 C C . ASN A 1 211 ? 26.500 -6.067 14.249 1.00 21.54 251 ASN A C 1
ATOM 1500 O O . ASN A 1 211 ? 27.247 -6.994 13.983 1.00 24.80 251 ASN A O 1
ATOM 1505 N N . LEU A 1 212 ? 26.725 -4.843 13.843 1.00 21.52 252 LEU A N 1
ATOM 1506 C CA . LEU A 1 212 ? 27.940 -4.480 13.063 1.00 23.31 252 LEU A CA 1
ATOM 1507 C C . LEU A 1 212 ? 28.943 -3.848 14.025 1.00 22.55 252 LEU A C 1
ATOM 1508 O O . LEU A 1 212 ? 28.811 -2.643 14.359 1.00 25.23 252 LEU A O 1
ATOM 1513 N N . GLY A 1 213 ? 29.930 -4.642 14.416 1.00 24.95 253 GLY A N 1
ATOM 1514 C CA . GLY A 1 213 ? 31.057 -4.191 15.225 1.00 19.29 253 GLY A CA 1
ATOM 1515 C C . GLY A 1 213 ? 32.045 -3.289 14.463 1.00 24.25 253 GLY A C 1
ATOM 1516 O O . GLY A 1 213 ? 32.117 -3.329 13.235 1.00 25.24 253 GLY A O 1
ATOM 1517 N N . ASN A 1 214 ? 32.774 -2.451 15.205 1.00 27.57 254 ASN A N 1
ATOM 1518 C CA . ASN A 1 214 ? 33.665 -1.430 14.615 1.00 27.02 254 ASN A CA 1
ATOM 1519 C C . ASN A 1 214 ? 32.907 -0.526 13.599 1.00 27.62 254 ASN A C 1
ATOM 1520 O O . ASN A 1 214 ? 33.502 0.002 12.692 1.00 25.98 254 ASN A O 1
ATOM 1525 N N . ALA A 1 215 ? 31.634 -0.250 13.872 1.00 23.57 255 ALA A N 1
ATOM 1526 C CA . ALA A 1 215 ? 30.872 0.560 13.013 1.00 25.26 255 ALA A CA 1
ATOM 1527 C C . ALA A 1 215 ? 29.796 1.325 13.773 1.00 23.48 255 ALA A C 1
ATOM 1528 O O . ALA A 1 215 ? 29.198 0.808 14.679 1.00 25.31 255 ALA A O 1
ATOM 1530 N N . LYS A 1 216 ? 29.510 2.510 13.278 1.00 27.58 256 LYS A N 1
ATOM 1531 C CA . LYS A 1 216 ? 28.322 3.258 13.670 1.00 27.63 256 LYS A CA 1
ATOM 1532 C C . LYS A 1 216 ? 27.564 3.635 12.391 1.00 24.93 256 LYS A C 1
ATOM 1533 O O . LYS A 1 216 ? 28.139 3.780 11.304 1.00 27.45 256 LYS A O 1
ATOM 1539 N N . PHE A 1 217 ? 26.252 3.700 12.482 1.00 21.64 257 PHE A N 1
ATOM 1540 C CA . PHE A 1 217 ? 25.409 4.128 11.300 1.00 22.96 257 PHE A CA 1
ATOM 1541 C C . PHE A 1 217 ? 25.641 5.590 11.042 1.00 24.98 257 PHE A C 1
ATOM 1542 O O . PHE A 1 217 ? 25.902 6.346 11.948 1.00 26.76 257 PHE A O 1
ATOM 1550 N N . GLY A 1 218 ? 25.505 6.025 9.783 1.00 21.71 258 GLY A N 1
ATOM 1551 C CA . GLY A 1 218 ? 25.671 7.408 9.535 1.00 19.74 258 GLY A CA 1
ATOM 1552 C C . GLY A 1 218 ? 24.895 7.772 8.330 1.00 21.22 258 GLY A C 1
ATOM 1553 O O . GLY A 1 218 ? 24.074 6.982 7.898 1.00 25.14 258 GLY A O 1
ATOM 1554 N N . LEU A 1 219 ? 25.202 8.952 7.802 1.00 25.94 259 LEU A N 1
ATOM 1555 C CA . LEU A 1 219 ? 24.469 9.461 6.629 1.00 20.91 259 LEU A CA 1
ATOM 1556 C C . LEU A 1 219 ? 25.492 9.786 5.478 1.00 25.07 259 LEU A C 1
ATOM 1557 O O . LEU A 1 219 ? 26.521 10.412 5.712 1.00 27.65 259 LEU A O 1
ATOM 1562 N N . TRP A 1 220 ? 25.159 9.439 4.232 1.00 24.01 260 TRP A N 1
ATOM 1563 C CA . TRP A 1 220 ? 26.161 9.729 3.199 1.00 27.82 260 TRP A CA 1
ATOM 1564 C C . TRP A 1 220 ? 25.941 11.142 2.700 1.00 28.35 260 TRP A C 1
ATOM 1565 O O . TRP A 1 220 ? 24.845 11.456 2.235 1.00 31.34 260 TRP A O 1
ATOM 1576 N N . VAL A 1 221 ? 26.986 11.969 2.799 1.00 29.87 261 VAL A N 1
ATOM 1577 C CA . VAL A 1 221 ? 26.948 13.383 2.434 1.00 28.29 261 VAL A CA 1
ATOM 1578 C C . VAL A 1 221 ? 28.098 13.646 1.434 1.00 31.12 261 VAL A C 1
ATOM 1579 O O . VAL A 1 221 ? 29.214 13.869 1.817 1.00 30.61 261 VAL A O 1
ATOM 1583 N N . ASP A 1 222 ? 27.765 13.578 0.154 1.00 29.49 262 ASP A N 1
ATOM 1584 C CA . ASP A 1 222 ? 28.708 13.815 -0.912 1.00 32.57 262 ASP A CA 1
ATOM 1585 C C . ASP A 1 222 ? 30.133 13.248 -0.703 1.00 32.21 262 ASP A C 1
ATOM 1586 O O . ASP A 1 222 ? 31.071 14.010 -0.665 1.00 35.01 262 ASP A O 1
ATOM 1591 N N . GLY A 1 223 ? 30.291 11.922 -0.558 1.00 29.86 263 GLY A N 1
ATOM 1592 C CA . GLY A 1 223 ? 31.581 11.324 -0.636 1.00 29.83 263 GLY A CA 1
ATOM 1593 C C . GLY A 1 223 ? 32.241 10.914 0.653 1.00 27.62 263 GLY A C 1
ATOM 1594 O O . GLY A 1 223 ? 33.306 10.359 0.607 1.00 26.23 263 GLY A O 1
ATOM 1595 N N . ASN A 1 224 ? 31.551 11.094 1.783 1.00 25.92 264 ASN A N 1
ATOM 1596 C CA . ASN A 1 224 ? 32.030 10.556 3.062 1.00 25.52 264 ASN A CA 1
ATOM 1597 C C . ASN A 1 224 ? 30.773 10.215 3.838 1.00 25.42 264 ASN A C 1
ATOM 1598 O O . ASN A 1 224 ? 29.724 10.821 3.585 1.00 25.78 264 ASN A O 1
ATOM 1603 N N . CYS A 1 225 ? 30.914 9.252 4.760 1.00 26.80 265 CYS A N 1
ATOM 1604 C CA . CYS A 1 225 ? 29.884 8.890 5.753 1.00 23.86 265 CYS A CA 1
ATOM 1605 C C . CYS A 1 225 ? 29.968 9.771 7.015 1.00 25.63 265 CYS A C 1
ATOM 1606 O O . CYS A 1 225 ? 30.944 9.692 7.771 1.00 26.04 265 CYS A O 1
ATOM 1609 N N . GLU A 1 226 ? 28.925 10.571 7.252 1.00 26.78 266 GLU A N 1
ATOM 1610 C CA . GLU A 1 226 ? 28.885 11.568 8.312 1.00 28.21 266 GLU A CA 1
ATOM 1611 C C . GLU A 1 226 ? 28.005 11.204 9.503 1.00 28.87 266 GLU A C 1
ATOM 1612 O O . GLU A 1 226 ? 27.075 10.444 9.392 1.00 24.92 266 GLU A O 1
ATOM 1618 N N . GLU A 1 227 ? 28.346 11.725 10.679 1.00 27.65 267 GLU A N 1
ATOM 1619 C CA . GLU A 1 227 ? 27.525 11.561 11.880 1.00 35.25 267 GLU A CA 1
ATOM 1620 C C . GLU A 1 227 ? 26.089 12.069 11.704 1.00 35.64 267 GLU A C 1
ATOM 1621 O O . GLU A 1 227 ? 25.843 13.028 10.960 1.00 35.19 267 GLU A O 1
ATOM 1627 N N . ILE A 1 228 ? 25.143 11.364 12.331 1.00 31.19 268 ILE A N 1
ATOM 1628 C CA . ILE A 1 228 ? 23.714 11.741 12.364 1.00 28.74 268 ILE A CA 1
ATOM 1629 C C . ILE A 1 228 ? 23.581 12.790 13.428 1.00 31.43 268 ILE A C 1
ATOM 1630 O O . ILE A 1 228 ? 23.875 12.510 14.586 1.00 31.17 268 ILE A O 1
ATOM 1635 N N . PRO A 1 229 ? 23.279 14.030 13.053 1.00 34.07 269 PRO A N 1
ATOM 1636 C CA . PRO A 1 229 ? 23.232 15.094 14.048 1.00 33.94 269 PRO A CA 1
ATOM 1637 C C . PRO A 1 229 ? 22.056 14.986 15.063 1.00 35.47 269 PRO A C 1
ATOM 1638 O O . PRO A 1 229 ? 22.242 15.288 16.231 1.00 37.20 269 PRO A O 1
ATOM 1642 N N . TYR A 1 230 ? 20.885 14.525 14.653 1.00 32.35 270 TYR A N 1
ATOM 1643 C CA . TYR A 1 230 ? 19.811 14.505 15.643 1.00 35.18 270 TYR A CA 1
ATOM 1644 C C . TYR A 1 230 ? 19.586 13.084 16.136 1.00 32.04 270 TYR A C 1
ATOM 1645 O O . TYR A 1 230 ? 19.060 12.275 15.424 1.00 34.90 270 TYR A O 1
ATOM 1654 N N . VAL A 1 231 ? 20.047 12.772 17.338 1.00 32.67 271 VAL A N 1
ATOM 1655 C CA . VAL A 1 231 ? 19.808 11.468 17.918 1.00 32.15 271 VAL A CA 1
ATOM 1656 C C . VAL A 1 231 ? 19.301 11.642 19.349 1.00 34.67 271 VAL A C 1
ATOM 1657 O O . VAL A 1 231 ? 19.407 12.723 19.919 1.00 36.50 271 VAL A O 1
ATOM 1661 N N . LYS A 1 232 ? 18.713 10.602 19.919 1.00 34.13 272 LYS A N 1
ATOM 1662 C CA . LYS A 1 232 ? 18.491 10.584 21.341 1.00 33.20 272 LYS A CA 1
ATOM 1663 C C . LYS A 1 232 ? 19.563 9.802 22.056 1.00 31.16 272 LYS A C 1
ATOM 1664 O O . LYS A 1 232 ? 19.741 8.613 21.819 1.00 31.62 272 LYS A O 1
ATOM 1670 N N . GLU A 1 233 ? 20.248 10.457 22.992 1.00 33.99 273 GLU A N 1
ATOM 1671 C CA . GLU A 1 233 ? 21.275 9.796 23.800 1.00 34.96 273 GLU A CA 1
ATOM 1672 C C . GLU A 1 233 ? 20.750 9.163 25.102 1.00 37.88 273 GLU A C 1
ATOM 1673 O O . GLU A 1 233 ? 20.029 9.833 25.867 1.00 36.72 273 GLU A O 1
ATOM 1679 N N . VAL A 1 234 ? 21.086 7.881 25.336 1.00 35.86 274 VAL A N 1
ATOM 1680 C CA . VAL A 1 234 ? 20.582 7.067 26.480 1.00 37.88 274 VAL A CA 1
ATOM 1681 C C . VAL A 1 234 ? 21.720 6.290 27.151 1.00 37.26 274 VAL A C 1
ATOM 1682 O O . VAL A 1 234 ? 22.630 5.808 26.475 1.00 36.37 274 VAL A O 1
ATOM 1686 N N . GLU A 1 235 ? 21.714 6.181 28.483 1.00 38.29 275 GLU A N 1
ATOM 1687 C CA . GLU A 1 235 ? 22.717 5.335 29.132 1.00 39.40 275 GLU A CA 1
ATOM 1688 C C . GLU A 1 235 ? 22.505 3.857 28.775 1.00 38.33 275 GLU A C 1
ATOM 1689 O O . GLU A 1 235 ? 21.379 3.367 28.828 1.00 38.54 275 GLU A O 1
ATOM 1695 N N . ALA A 1 236 ? 23.577 3.143 28.396 1.00 37.86 276 ALA A N 1
ATOM 1696 C CA . ALA A 1 236 ? 23.476 1.666 28.232 1.00 37.78 276 ALA A CA 1
ATOM 1697 C C . ALA A 1 236 ? 24.720 0.971 28.710 1.00 36.68 276 ALA A C 1
ATOM 1698 O O . ALA A 1 236 ? 25.824 1.305 28.257 1.00 37.54 276 ALA A O 1
ATOM 1700 N N . GLU A 1 237 ? 24.548 -0.059 29.550 1.00 39.34 277 GLU A N 1
ATOM 1701 C CA . GLU A 1 237 ? 25.691 -0.760 30.105 1.00 39.30 277 GLU A CA 1
ATOM 1702 C C . GLU A 1 237 ? 26.419 -1.672 29.133 1.00 39.54 277 GLU A C 1
ATOM 1703 O O . GLU A 1 237 ? 27.633 -1.817 29.233 1.00 38.48 277 GLU A O 1
ATOM 1709 N N . ASP A 1 238 ? 25.692 -2.266 28.174 1.00 33.98 278 ASP A N 1
ATOM 1710 C CA . ASP A 1 238 ? 26.303 -3.166 27.203 1.00 32.75 278 ASP A CA 1
ATOM 1711 C C . ASP A 1 238 ? 25.387 -3.132 25.991 1.00 28.83 278 ASP A C 1
ATOM 1712 O O . ASP A 1 238 ? 24.382 -2.455 26.054 1.00 26.47 278 ASP A O 1
ATOM 1717 N N . LEU A 1 239 ? 25.814 -3.825 24.933 1.00 28.45 279 LEU A N 1
ATOM 1718 C CA . LEU A 1 239 ? 25.042 -4.029 23.682 1.00 29.74 279 LEU A CA 1
ATOM 1719 C C . LEU A 1 239 ? 23.651 -4.503 23.975 1.00 29.07 279 LEU A C 1
ATOM 1720 O O . LEU A 1 239 ? 22.738 -3.961 23.367 1.00 28.76 279 LEU A O 1
ATOM 1725 N N . ARG A 1 240 ? 23.479 -5.522 24.828 1.00 23.96 280 ARG A N 1
ATOM 1726 C CA . ARG A 1 240 ? 22.134 -6.093 25.077 1.00 26.67 280 ARG A CA 1
ATOM 1727 C C . ARG A 1 240 ? 21.182 -4.979 25.459 1.00 27.80 280 ARG A C 1
ATOM 1728 O O . ARG A 1 240 ? 20.034 -4.886 24.980 1.00 25.06 280 ARG A O 1
ATOM 1736 N N . GLU A 1 241 ? 21.652 -4.111 26.344 1.00 25.71 281 GLU A N 1
ATOM 1737 C CA . GLU A 1 241 ? 20.782 -3.055 26.861 1.00 26.39 281 GLU A CA 1
ATOM 1738 C C . GLU A 1 241 ? 20.496 -2.000 25.798 1.00 25.38 281 GLU A C 1
ATOM 1739 O O . GLU A 1 241 ? 19.396 -1.473 25.745 1.00 27.88 281 GLU A O 1
ATOM 1745 N N . CYS A 1 242 ? 21.495 -1.674 24.967 1.00 26.21 282 CYS A N 1
ATOM 1746 C CA . CYS A 1 242 ? 21.262 -0.726 23.861 1.00 25.90 282 CYS A CA 1
ATOM 1747 C C . CYS A 1 242 ? 20.253 -1.334 22.838 1.00 27.99 282 CYS A C 1
ATOM 1748 O O . CYS A 1 242 ? 19.377 -0.651 22.287 1.00 26.65 282 CYS A O 1
ATOM 1751 N N . ASN A 1 243 ? 20.398 -2.615 22.559 1.00 28.01 283 ASN A N 1
ATOM 1752 C CA . ASN A 1 243 ? 19.502 -3.278 21.619 1.00 25.99 283 ASN A CA 1
ATOM 1753 C C . ASN A 1 243 ? 18.138 -3.357 22.331 1.00 26.67 283 ASN A C 1
ATOM 1754 O O . ASN A 1 243 ? 17.127 -3.239 21.729 1.00 22.10 283 ASN A O 1
ATOM 1759 N N . ARG A 1 244 ? 18.097 -3.511 23.636 1.00 22.87 284 ARG A N 1
ATOM 1760 C CA . ARG A 1 244 ? 16.767 -3.525 24.302 1.00 22.83 284 ARG A CA 1
ATOM 1761 C C . ARG A 1 244 ? 16.072 -2.127 24.222 1.00 27.69 284 ARG A C 1
ATOM 1762 O O . ARG A 1 244 ? 14.847 -2.055 24.104 1.00 28.36 284 ARG A O 1
ATOM 1770 N N . ILE A 1 245 ? 16.852 -1.042 24.377 1.00 28.55 285 ILE A N 1
ATOM 1771 C CA . ILE A 1 245 ? 16.334 0.316 24.437 1.00 26.97 285 ILE A CA 1
ATOM 1772 C C . ILE A 1 245 ? 15.757 0.648 23.060 1.00 29.06 285 ILE A C 1
ATOM 1773 O O . ILE A 1 245 ? 14.719 1.256 22.962 1.00 26.41 285 ILE A O 1
ATOM 1778 N N . VAL A 1 246 ? 16.521 0.352 22.029 1.00 26.60 286 VAL A N 1
ATOM 1779 C CA . VAL A 1 246 ? 16.025 0.719 20.680 1.00 24.57 286 VAL A CA 1
ATOM 1780 C C . VAL A 1 246 ? 14.761 -0.109 20.297 1.00 26.10 286 VAL A C 1
ATOM 1781 O O . VAL A 1 246 ? 13.860 0.390 19.561 1.00 26.89 286 VAL A O 1
ATOM 1785 N N . PHE A 1 247 ? 14.736 -1.366 20.703 1.00 27.16 287 PHE A N 1
ATOM 1786 C CA . PHE A 1 247 ? 13.572 -2.191 20.571 1.00 26.31 287 PHE A CA 1
ATOM 1787 C C . PHE A 1 247 ? 12.353 -1.489 21.218 1.00 26.70 287 PHE A C 1
ATOM 1788 O O . PHE A 1 247 ? 11.297 -1.378 20.611 1.00 25.94 287 PHE A O 1
ATOM 1796 N N . GLY A 1 248 ? 12.579 -1.047 22.442 1.00 26.01 288 GLY A N 1
ATOM 1797 C CA . GLY A 1 248 ? 11.560 -0.292 23.239 1.00 27.75 288 GLY A CA 1
ATOM 1798 C C . GLY A 1 248 ? 11.059 0.963 22.572 1.00 28.55 288 GLY A C 1
ATOM 1799 O O . GLY A 1 248 ? 9.928 1.342 22.804 1.00 31.86 288 GLY A O 1
ATOM 1800 N N . ALA A 1 249 ? 11.895 1.604 21.744 1.00 24.57 289 ALA A N 1
ATOM 1801 C CA . ALA A 1 249 ? 11.688 2.930 21.232 1.00 26.18 289 ALA A CA 1
ATOM 1802 C C . ALA A 1 249 ? 11.174 2.846 19.811 1.00 26.44 289 ALA A C 1
ATOM 1803 O O . ALA A 1 249 ? 10.750 3.855 19.280 1.00 28.12 289 ALA A O 1
ATOM 1805 N N . SER A 1 250 ? 11.151 1.623 19.283 1.00 24.62 290 SER A N 1
ATOM 1806 C CA . SER A 1 250 ? 10.974 1.300 17.819 1.00 24.68 290 SER A CA 1
ATOM 1807 C C . SER A 1 250 ? 9.587 1.498 17.235 1.00 25.24 290 SER A C 1
ATOM 1808 O O . SER A 1 250 ? 8.591 1.680 17.964 1.00 27.30 290 SER A O 1
ATOM 1811 N N . ALA A 1 251 ? 9.452 1.394 15.924 1.00 26.33 291 ALA A N 1
ATOM 1812 C CA . ALA A 1 251 ? 8.122 1.520 15.317 1.00 25.89 291 ALA A CA 1
ATOM 1813 C C . ALA A 1 251 ? 7.029 0.683 16.031 1.00 27.83 291 ALA A C 1
ATOM 1814 O O . ALA A 1 251 ? 7.217 -0.509 16.274 1.00 27.76 291 ALA A O 1
ATOM 1816 N N . SER A 1 252 ? 5.887 1.293 16.326 1.00 29.07 292 SER A N 1
ATOM 1817 C CA . SER A 1 252 ? 4.852 0.589 17.103 1.00 32.81 292 SER A CA 1
ATOM 1818 C C . SER A 1 252 ? 3.454 0.861 16.518 1.00 36.25 292 SER A C 1
ATOM 1819 O O . SER A 1 252 ? 3.076 2.033 16.292 1.00 33.41 292 SER A O 1
ATOM 1822 N N . ASP A 1 253 ? 2.719 -0.222 16.276 1.00 37.65 293 ASP A N 1
ATOM 1823 C CA . ASP A 1 253 ? 1.329 -0.199 15.780 1.00 38.51 293 ASP A CA 1
ATOM 1824 C C . ASP A 1 253 ? 0.286 -0.226 16.870 1.00 39.15 293 ASP A C 1
ATOM 1825 O O . ASP A 1 253 ? -0.879 -0.359 16.573 1.00 41.23 293 ASP A O 1
ATOM 1830 N N . GLN A 1 254 ? 0.719 -0.144 18.115 1.00 40.02 294 GLN A N 1
ATOM 1831 C CA . GLN A 1 254 ? -0.149 -0.189 19.297 1.00 43.53 294 GLN A CA 1
ATOM 1832 C C . GLN A 1 254 ? -0.985 1.093 19.382 1.00 46.44 294 GLN A C 1
ATOM 1833 O O . GLN A 1 254 ? -0.426 2.186 19.269 1.00 44.41 294 GLN A O 1
ATOM 1839 N N . PRO A 1 255 ? -2.297 0.969 19.650 1.00 49.43 295 PRO A N 1
ATOM 1840 C CA . PRO A 1 255 ? -3.177 2.151 19.744 1.00 50.90 295 PRO A CA 1
ATOM 1841 C C . PRO A 1 255 ? -2.719 3.045 20.880 1.00 53.76 295 PRO A C 1
ATOM 1842 O O . PRO A 1 255 ? -2.135 2.573 21.860 1.00 54.28 295 PRO A O 1
ATOM 1846 N N . THR A 1 256 ? -2.993 4.334 20.768 1.00 58.03 296 THR A N 1
ATOM 1847 C CA . THR A 1 256 ? -2.712 5.243 21.865 1.00 61.67 296 THR A CA 1
ATOM 1848 C C . THR A 1 256 ? -3.688 5.043 23.032 1.00 62.70 296 THR A C 1
ATOM 1849 O O . THR A 1 256 ? -4.895 5.228 22.876 1.00 62.96 296 THR A O 1
ATOM 1853 N N . PHE A 1 295 ? -3.123 3.103 15.020 1.00 58.19 335 PHE A N 1
ATOM 1854 C CA . PHE A 1 295 ? -2.383 3.591 13.853 1.00 57.32 335 PHE A CA 1
ATOM 1855 C C . PHE A 1 295 ? -1.460 2.497 13.300 1.00 53.09 335 PHE A C 1
ATOM 1856 O O . PHE A 1 295 ? -1.070 1.574 14.017 1.00 50.94 335 PHE A O 1
ATOM 1864 N N . LYS A 1 296 ? -1.117 2.605 12.021 1.00 48.05 336 LYS A N 1
ATOM 1865 C CA . LYS A 1 296 ? -0.129 1.729 11.421 1.00 43.66 336 LYS A CA 1
ATOM 1866 C C . LYS A 1 296 ? 1.158 2.516 11.243 1.00 43.41 336 LYS A C 1
ATOM 1867 O O . LYS A 1 296 ? 1.183 3.512 10.508 1.00 43.11 336 LYS A O 1
ATOM 1873 N N . SER A 1 297 ? 2.217 2.114 11.974 1.00 39.88 337 SER A N 1
ATOM 1874 C CA . SER A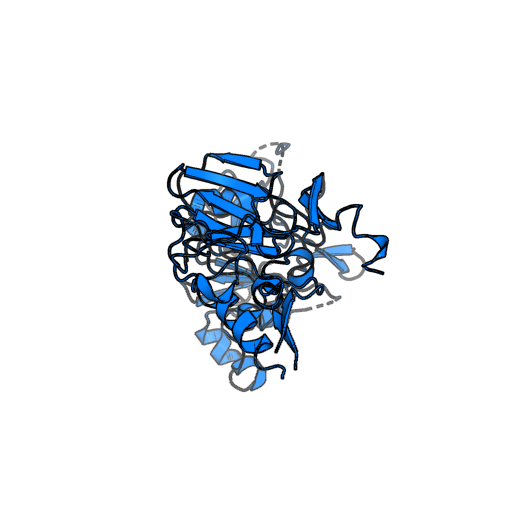 1 297 ? 3.525 2.773 11.851 1.00 36.22 337 SER A CA 1
ATOM 1875 C C . SER A 1 297 ? 4.118 2.601 10.470 1.00 34.37 337 SER A C 1
ATOM 1876 O O . SER A 1 297 ? 4.966 3.431 10.025 1.00 38.71 337 SER A O 1
ATOM 1879 N N . LYS A 1 298 ? 3.797 1.497 9.814 1.00 35.81 338 LYS A N 1
ATOM 1880 C CA . LYS A 1 298 ? 4.445 1.188 8.508 1.00 35.54 338 LYS A CA 1
ATOM 1881 C C . LYS A 1 298 ? 5.986 1.026 8.607 1.00 34.71 338 LYS A C 1
ATOM 1882 O O . LYS A 1 298 ? 6.710 1.050 7.611 1.00 34.22 338 LYS A O 1
ATOM 1888 N N . GLY A 1 299 ? 6.485 0.822 9.828 1.00 36.99 339 GLY A N 1
ATOM 1889 C CA . GLY A 1 299 ? 7.914 0.593 10.080 1.00 36.29 339 GLY A CA 1
ATOM 1890 C C . GLY A 1 299 ? 8.673 1.876 10.381 1.00 34.21 339 GLY A C 1
ATOM 1891 O O . GLY A 1 299 ? 9.910 1.874 10.374 1.00 32.76 339 GLY A O 1
ATOM 1892 N N . ARG A 1 300 ? 7.932 2.972 10.613 1.00 33.92 340 ARG A N 1
ATOM 1893 C CA . ARG A 1 300 ? 8.536 4.254 10.854 1.00 35.78 340 ARG A CA 1
ATOM 1894 C C . ARG A 1 300 ? 8.724 4.409 12.311 1.00 34.44 340 ARG A C 1
ATOM 1895 O O . ARG A 1 300 ? 7.799 4.201 13.136 1.00 35.30 340 ARG A O 1
ATOM 1903 N N . GLY A 1 301 ? 9.914 4.830 12.677 1.00 30.77 341 GLY A N 1
ATOM 1904 C CA . GLY A 1 301 ? 10.155 4.857 14.096 1.00 28.89 341 GLY A CA 1
ATOM 1905 C C . GLY A 1 301 ? 11.565 4.922 14.435 1.00 30.18 341 GLY A C 1
ATOM 1906 O O . GLY A 1 301 ? 12.445 4.981 13.542 1.00 27.96 341 GLY A O 1
ATOM 1907 N N . PHE A 1 302 ? 11.808 4.953 15.739 1.00 28.67 342 PHE A N 1
ATOM 1908 C CA . PHE A 1 302 ? 13.172 4.990 16.218 1.00 30.10 342 PHE A CA 1
ATOM 1909 C C . PHE A 1 302 ? 13.762 3.603 16.222 1.00 29.60 342 PHE A C 1
ATOM 1910 O O . PHE A 1 302 ? 13.895 2.919 17.268 1.00 24.66 342 PHE A O 1
ATOM 1918 N N . ASN A 1 303 ? 14.104 3.158 15.037 1.00 23.71 343 ASN A N 1
ATOM 1919 C CA . ASN A 1 303 ? 14.504 1.756 14.811 1.00 25.06 343 ASN A CA 1
ATOM 1920 C C . ASN A 1 303 ? 15.995 1.366 14.913 1.00 27.09 343 ASN A C 1
ATOM 1921 O O . ASN A 1 303 ? 16.297 0.177 14.916 1.00 22.71 343 ASN A O 1
ATOM 1926 N N . TRP A 1 304 ? 16.907 2.345 14.999 1.00 26.67 344 TRP A N 1
ATOM 1927 C CA . TRP A 1 304 ? 18.356 2.149 14.761 1.00 23.87 344 TRP A CA 1
ATOM 1928 C C . TRP A 1 304 ? 19.013 2.828 15.945 1.00 25.58 344 TRP A C 1
ATOM 1929 O O . TRP A 1 304 ? 18.456 3.799 16.516 1.00 23.34 344 TRP A O 1
ATOM 1940 N N . ALA A 1 305 ? 20.163 2.301 16.291 1.00 24.87 345 ALA A N 1
ATOM 1941 C CA . ALA A 1 305 ? 20.987 2.799 17.451 1.00 25.46 345 ALA A CA 1
ATOM 1942 C C . ALA A 1 305 ? 22.456 2.541 17.186 1.00 27.36 345 ALA A C 1
ATOM 1943 O O . ALA A 1 305 ? 22.797 1.480 16.612 1.00 24.73 345 ALA A O 1
ATOM 1945 N N . ASN A 1 306 ? 23.313 3.488 17.648 1.00 25.51 346 ASN A N 1
ATOM 1946 C CA . ASN A 1 306 ? 24.733 3.283 17.687 1.00 28.08 346 ASN A CA 1
ATOM 1947 C C . ASN A 1 306 ? 25.138 3.081 19.138 1.00 26.71 346 ASN A C 1
ATOM 1948 O O . ASN A 1 306 ? 24.719 3.870 19.982 1.00 26.91 346 ASN A O 1
ATOM 1953 N N . PHE A 1 307 ? 25.798 1.969 19.419 1.00 26.72 347 PHE A N 1
ATOM 1954 C CA . PHE A 1 307 ? 26.350 1.680 20.806 1.00 28.13 347 PHE A CA 1
ATOM 1955 C C . PHE A 1 307 ? 27.814 2.095 20.903 1.00 30.86 347 PHE A C 1
ATOM 1956 O O . PHE A 1 307 ? 28.703 1.537 20.262 1.00 30.01 347 PHE A O 1
ATOM 1964 N N . ASP A 1 308 ? 28.068 3.076 21.766 1.00 33.24 348 ASP A N 1
ATOM 1965 C CA . ASP A 1 308 ? 29.432 3.421 22.122 1.00 31.78 348 ASP A CA 1
ATOM 1966 C C . ASP A 1 308 ? 29.870 2.477 23.229 1.00 30.98 348 ASP A C 1
ATOM 1967 O O . ASP A 1 308 ? 29.402 2.562 24.335 1.00 26.94 348 ASP A O 1
ATOM 1972 N N . SER A 1 309 ? 30.662 1.486 22.839 1.00 28.09 349 SER A N 1
ATOM 1973 C CA . SER A 1 309 ? 31.157 0.422 23.699 1.00 32.91 349 SER A CA 1
ATOM 1974 C C . SER A 1 309 ? 32.010 0.965 24.856 1.00 34.14 349 SER A C 1
ATOM 1975 O O . SER A 1 309 ? 32.078 0.353 25.939 1.00 36.68 349 SER A O 1
ATOM 1978 N N . VAL A 1 310 ? 32.646 2.103 24.604 1.00 35.77 350 VAL A N 1
ATOM 1979 C CA . VAL A 1 310 ? 33.606 2.712 25.541 1.00 38.30 350 VAL A CA 1
ATOM 1980 C C . VAL A 1 310 ? 32.938 3.748 26.467 1.00 39.33 350 VAL A C 1
ATOM 1981 O O . VAL A 1 310 ? 33.176 3.715 27.670 1.00 42.85 350 VAL A O 1
ATOM 1985 N N . LYS A 1 311 ? 32.134 4.666 25.919 1.00 38.91 351 LYS A N 1
ATOM 1986 C CA . LYS A 1 311 ? 31.353 5.598 26.734 1.00 37.10 351 LYS A CA 1
ATOM 1987 C C . LYS A 1 311 ? 30.153 4.916 27.422 1.00 39.21 351 LYS A C 1
ATOM 1988 O O . LYS A 1 311 ? 29.571 5.476 28.357 1.00 38.90 351 LYS A O 1
ATOM 1994 N N . LYS A 1 312 ? 29.792 3.711 26.974 1.00 39.44 352 LYS A N 1
ATOM 1995 C CA . LYS A 1 312 ? 28.570 3.045 27.46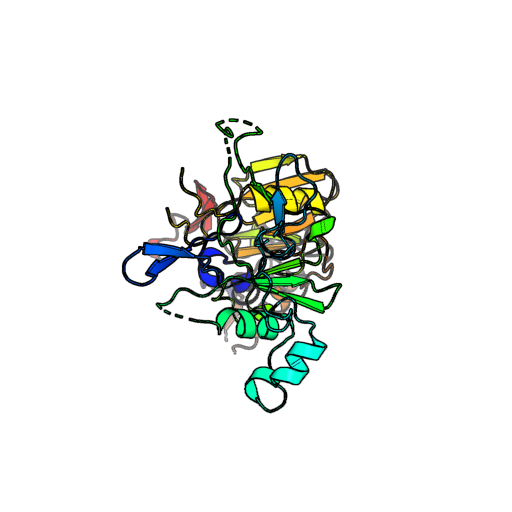4 1.00 38.87 352 LYS A CA 1
ATOM 1996 C C . LYS A 1 312 ? 27.287 3.923 27.285 1.00 39.01 352 LYS A C 1
ATOM 1997 O O . LYS A 1 312 ? 26.504 4.191 28.232 1.00 34.85 352 LYS A O 1
ATOM 2003 N N . LYS A 1 313 ? 27.094 4.332 26.032 1.00 34.99 353 LYS A N 1
ATOM 2004 C CA . LYS A 1 313 ? 25.952 5.121 25.569 1.00 34.52 353 LYS A CA 1
ATOM 2005 C C . LYS A 1 313 ? 25.348 4.519 24.316 1.00 34.23 353 LYS A C 1
ATOM 2006 O O . LYS A 1 313 ? 26.055 3.993 23.447 1.00 33.55 353 LYS A O 1
ATOM 2012 N N . CYS A 1 314 ? 24.057 4.738 24.200 1.00 29.62 354 CYS A N 1
ATOM 2013 C CA . CYS A 1 314 ? 23.202 4.252 23.134 1.00 27.19 354 CYS A CA 1
ATOM 2014 C C . CYS A 1 314 ? 22.576 5.446 22.420 1.00 28.31 354 CYS A C 1
ATOM 2015 O O . CYS A 1 314 ? 21.828 6.196 23.024 1.00 32.46 354 CYS A O 1
ATOM 2018 N N . TYR A 1 315 ? 22.861 5.663 21.136 1.00 27.25 355 TYR A N 1
ATOM 2019 C CA . TYR A 1 315 ? 22.308 6.797 20.426 1.00 28.81 355 TYR A CA 1
ATOM 2020 C C . TYR A 1 315 ? 21.238 6.300 19.461 1.00 29.78 355 TYR A C 1
ATOM 2021 O O . TYR A 1 315 ? 21.579 5.607 18.548 1.00 24.20 355 TYR A O 1
ATOM 2030 N N . ILE A 1 316 ? 19.958 6.594 19.727 1.00 27.93 356 ILE A N 1
ATOM 2031 C CA . ILE A 1 316 ? 18.862 6.039 18.911 1.00 27.99 356 ILE A CA 1
ATOM 2032 C C . ILE A 1 316 ? 18.379 7.040 17.917 1.00 25.06 356 ILE A C 1
ATOM 2033 O O . ILE A 1 316 ? 18.458 8.236 18.158 1.00 30.91 356 ILE A O 1
ATOM 2038 N N . PHE A 1 317 ? 17.834 6.643 16.759 1.00 25.14 357 PHE A N 1
ATOM 2039 C CA . PHE A 1 317 ? 17.437 7.694 15.850 1.00 23.21 357 PHE A CA 1
ATOM 2040 C C . PHE A 1 317 ? 16.339 7.127 14.994 1.00 25.41 357 PHE A C 1
ATOM 2041 O O . PHE A 1 317 ? 16.139 5.927 14.998 1.00 27.07 357 PHE A O 1
ATOM 2049 N N . ASN A 1 318 ? 15.648 8.011 14.277 1.00 26.57 358 ASN A N 1
ATOM 2050 C CA . ASN A 1 318 ? 14.457 7.626 13.495 1.00 25.14 358 ASN A CA 1
ATOM 2051 C C . ASN A 1 318 ? 14.510 7.868 12.040 1.00 28.32 358 ASN A C 1
ATOM 2052 O O . ASN A 1 318 ? 13.482 7.770 11.376 1.00 29.64 358 ASN A O 1
ATOM 2057 N N . THR A 1 319 ? 15.695 8.137 11.505 1.00 30.09 359 THR A N 1
ATOM 2058 C CA . THR A 1 319 ? 15.859 8.388 10.081 1.00 31.49 359 THR A CA 1
ATOM 2059 C C . THR A 1 319 ? 16.719 7.225 9.562 1.00 30.25 359 THR A C 1
ATOM 2060 O O . THR A 1 319 ? 17.613 6.784 10.252 1.00 28.48 359 THR A O 1
ATOM 2064 N N . LYS A 1 320 ? 16.379 6.651 8.414 1.00 29.13 360 LYS A N 1
ATOM 2065 C CA . LYS A 1 320 ? 17.133 5.490 7.991 1.00 30.47 360 LYS A CA 1
ATOM 2066 C C . LYS A 1 320 ? 18.572 5.903 7.661 1.00 30.77 360 LYS A C 1
ATOM 2067 O O . LYS A 1 320 ? 18.833 6.979 7.085 1.00 26.01 360 LYS A O 1
ATOM 2073 N N . PRO A 1 321 ? 19.500 5.064 8.092 1.00 28.80 361 PRO A N 1
ATOM 2074 C CA . PRO A 1 321 ? 20.912 5.320 7.804 1.00 29.25 361 PRO A CA 1
ATOM 2075 C C . PRO A 1 321 ? 21.265 4.960 6.378 1.00 23.63 361 PRO A C 1
ATOM 2076 O O . PRO A 1 321 ? 20.713 4.033 5.827 1.00 27.87 361 PRO A O 1
ATOM 2080 N N . THR A 1 322 ? 22.294 5.615 5.846 1.00 28.02 362 THR A N 1
ATOM 2081 C CA . THR A 1 322 ? 22.670 5.394 4.490 1.00 28.28 362 THR A CA 1
ATOM 2082 C C . THR A 1 322 ? 24.100 4.989 4.278 1.00 28.39 362 THR A C 1
ATOM 2083 O O . THR A 1 322 ? 24.426 4.788 3.133 1.00 27.90 362 THR A O 1
ATOM 2087 N N . CYS A 1 323 ? 24.948 4.809 5.353 1.00 21.70 363 CYS A N 1
ATOM 2088 C CA . CYS A 1 323 ? 26.252 4.297 5.224 1.00 23.49 363 CYS A CA 1
ATOM 2089 C C . CYS A 1 323 ? 26.647 3.983 6.660 1.00 24.72 363 CYS A C 1
ATOM 2090 O O . CYS A 1 323 ? 25.821 4.157 7.570 1.00 23.82 363 CYS A O 1
ATOM 2093 N N . LEU A 1 324 ? 27.795 3.376 6.783 1.00 22.78 364 LEU A N 1
ATOM 2094 C CA . LEU A 1 324 ? 28.493 3.154 8.064 1.00 22.34 364 LEU A CA 1
ATOM 2095 C C . LEU A 1 324 ? 29.742 3.982 8.182 1.00 26.55 364 LEU A C 1
ATOM 2096 O O . LEU A 1 324 ? 30.496 4.163 7.213 1.00 25.04 364 LEU A O 1
ATOM 2101 N N . ILE A 1 325 ? 30.048 4.365 9.431 1.00 25.66 365 ILE A N 1
ATOM 2102 C CA . ILE A 1 325 ? 31.267 5.058 9.777 1.00 26.15 365 ILE A CA 1
ATOM 2103 C C . ILE A 1 325 ? 32.124 3.994 10.531 1.00 24.69 365 ILE A C 1
ATOM 2104 O O . ILE A 1 325 ? 31.599 3.247 11.296 1.00 23.54 365 ILE A O 1
ATOM 2109 N N . ASN A 1 326 ? 33.357 3.778 10.098 1.00 24.63 366 ASN A N 1
ATOM 2110 C CA . ASN A 1 326 ? 34.212 2.820 10.721 1.00 28.75 366 ASN A CA 1
ATOM 2111 C C . ASN A 1 326 ? 34.829 3.422 11.968 1.00 27.72 366 ASN A C 1
ATOM 2112 O O . ASN A 1 326 ? 35.697 4.325 11.878 1.00 31.29 366 ASN A O 1
ATOM 2117 N N . ASP A 1 327 ? 34.362 2.980 13.116 1.00 30.91 367 ASP A N 1
ATOM 2118 C CA . ASP A 1 327 ? 34.829 3.517 14.359 1.00 27.47 367 ASP A CA 1
ATOM 2119 C C . ASP A 1 327 ? 35.009 2.402 15.378 1.00 32.55 367 ASP A C 1
ATOM 2120 O O . ASP A 1 327 ? 34.004 1.764 15.834 1.00 30.18 367 ASP A O 1
ATOM 2125 N N . LYS A 1 328 ? 36.257 2.186 15.813 1.00 31.05 368 LYS A N 1
ATOM 2126 C CA . LYS A 1 328 ? 36.570 1.037 16.680 1.00 33.92 368 LYS A CA 1
ATOM 2127 C C . LYS A 1 328 ? 35.734 0.979 17.999 1.00 31.77 368 LYS A C 1
ATOM 2128 O O . LYS A 1 328 ? 35.598 -0.073 18.598 1.00 32.09 368 LYS A O 1
ATOM 2134 N N . ASN A 1 329 ? 35.140 2.091 18.406 1.00 30.99 369 ASN A N 1
ATOM 2135 C CA . ASN A 1 329 ? 34.399 2.152 19.698 1.00 32.57 369 ASN A CA 1
ATOM 2136 C C . ASN A 1 329 ? 32.962 1.788 19.658 1.00 31.90 369 ASN A C 1
ATOM 2137 O O . ASN A 1 329 ? 32.318 1.707 20.693 1.00 29.29 369 ASN A O 1
ATOM 2142 N N . PHE A 1 330 ? 32.412 1.610 18.452 1.00 28.76 370 PHE A N 1
ATOM 2143 C CA . PHE A 1 330 ? 30.995 1.432 18.293 1.00 26.92 370 PHE A CA 1
ATOM 2144 C C . PHE A 1 330 ? 30.507 0.071 17.708 1.00 25.74 370 PHE A C 1
ATOM 2145 O O . PHE A 1 330 ? 31.217 -0.630 16.985 1.00 26.26 370 PHE A O 1
ATOM 2153 N N . ILE A 1 331 ? 29.287 -0.265 18.059 1.00 24.45 371 ILE A N 1
ATOM 2154 C CA . ILE A 1 331 ? 28.516 -1.325 17.376 1.00 26.94 371 ILE A CA 1
ATOM 2155 C C . ILE A 1 331 ? 27.214 -0.733 16.779 1.00 23.22 371 ILE A C 1
ATOM 2156 O O . ILE A 1 331 ? 26.468 -0.013 17.461 1.00 23.48 371 ILE A O 1
ATOM 2161 N N . ALA A 1 332 ? 26.852 -1.042 15.524 1.00 24.24 372 ALA A N 1
ATOM 2162 C CA . ALA A 1 332 ? 25.582 -0.536 14.974 1.00 21.96 372 ALA A CA 1
ATOM 2163 C C . ALA A 1 332 ? 24.491 -1.618 15.135 1.00 25.22 372 ALA A C 1
ATOM 2164 O O . ALA A 1 332 ? 24.661 -2.794 14.704 1.00 22.25 372 ALA A O 1
ATOM 2166 N N . THR A 1 333 ? 23.447 -1.289 15.890 1.00 23.23 373 THR A N 1
ATOM 2167 C CA . THR A 1 333 ? 22.333 -2.234 16.122 1.00 27.70 373 THR A CA 1
ATOM 2168 C C . THR A 1 333 ? 20.950 -1.671 15.690 1.00 24.36 373 THR A C 1
ATOM 2169 O O . THR A 1 333 ? 20.799 -0.435 15.411 1.00 24.94 373 THR A O 1
ATOM 2173 N N . THR A 1 334 ? 19.937 -2.561 15.584 1.00 25.67 374 THR A N 1
ATOM 2174 C CA . THR A 1 334 ? 18.597 -2.112 15.283 1.00 21.96 374 THR A CA 1
ATOM 2175 C C . THR A 1 334 ? 17.620 -2.895 16.106 1.00 19.23 374 THR A C 1
ATOM 2176 O O . THR A 1 334 ? 17.985 -3.937 16.674 1.00 23.27 374 THR A O 1
ATOM 2180 N N . ALA A 1 335 ? 16.386 -2.393 16.099 1.00 23.09 375 ALA A N 1
ATOM 2181 C CA . ALA A 1 335 ? 15.246 -2.997 16.802 1.00 23.18 375 ALA A CA 1
ATOM 2182 C C . ALA A 1 335 ? 14.952 -4.432 16.381 1.00 23.21 375 ALA A C 1
ATOM 2183 O O . ALA A 1 335 ? 14.422 -5.186 17.164 1.00 27.65 375 ALA A O 1
ATOM 2185 N N . LEU A 1 336 ? 15.302 -4.802 15.141 1.00 26.93 376 LEU A N 1
ATOM 2186 C CA . LEU A 1 336 ? 15.145 -6.152 14.638 1.00 24.39 376 LEU A CA 1
ATOM 2187 C C . LEU A 1 336 ? 16.291 -7.106 14.988 1.00 23.39 376 LEU A 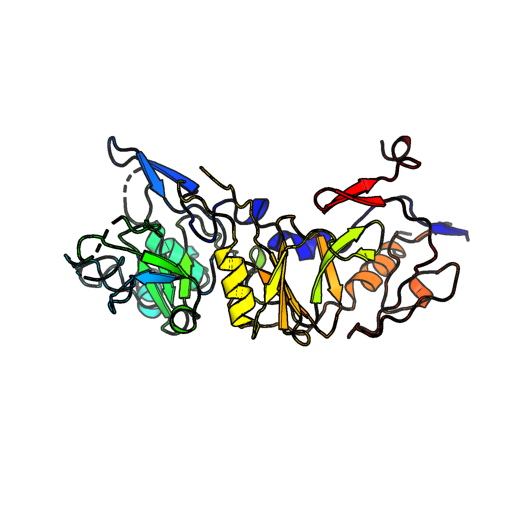C 1
ATOM 2188 O O . LEU A 1 336 ? 16.112 -8.314 14.980 1.00 20.84 376 LEU A O 1
ATOM 2193 N N . SER A 1 337 ? 17.465 -6.523 15.254 1.00 25.20 377 SER A N 1
ATOM 2194 C CA . SER A 1 337 ? 18.755 -7.224 15.281 1.00 26.41 377 SER A CA 1
ATOM 2195 C C . SER A 1 337 ? 18.797 -8.099 16.503 1.00 28.92 377 SER A C 1
ATOM 2196 O O . SER A 1 337 ? 18.070 -7.808 17.444 1.00 25.73 377 SER A O 1
ATOM 2199 N N . HIS A 1 338 ? 19.559 -9.191 16.406 1.00 25.24 378 HIS A N 1
ATOM 2200 C CA . HIS A 1 338 ? 19.878 -10.141 17.489 1.00 26.68 378 HIS A CA 1
ATOM 2201 C C . HIS A 1 338 ? 20.448 -9.339 18.665 1.00 24.28 378 HIS A C 1
ATOM 2202 O O . HIS A 1 338 ? 21.191 -8.368 18.448 1.00 26.49 378 HIS A O 1
ATOM 2209 N N . PRO A 1 339 ? 20.056 -9.668 19.891 1.00 28.78 379 PRO A N 1
ATOM 2210 C CA . PRO A 1 339 ? 20.659 -8.994 21.079 1.00 33.10 379 PRO A CA 1
ATOM 2211 C C . PRO A 1 339 ? 22.159 -9.091 21.298 1.00 31.06 379 PRO A C 1
ATOM 2212 O O . PRO A 1 339 ? 22.699 -8.341 22.149 1.00 27.16 379 PRO A O 1
ATOM 2216 N N . GLN A 1 340 ? 22.845 -10.018 20.636 1.00 31.60 380 GLN A N 1
ATOM 2217 C CA . GLN A 1 340 ? 24.215 -10.271 20.990 1.00 32.01 380 GLN A CA 1
ATOM 2218 C C . GLN A 1 340 ? 25.191 -10.481 19.854 1.00 31.63 380 GLN A C 1
ATOM 2219 O O . GLN A 1 340 ? 26.355 -10.180 20.020 1.00 33.35 380 GLN A O 1
ATOM 2225 N N . GLU A 1 341 ? 24.767 -11.062 18.734 1.00 28.22 381 GLU A N 1
ATOM 2226 C CA . GLU A 1 341 ? 25.752 -11.481 17.739 1.00 28.10 381 GLU A CA 1
ATOM 2227 C C . GLU A 1 341 ? 26.411 -10.237 17.180 1.00 27.70 381 GLU A C 1
ATOM 2228 O O . GLU A 1 341 ? 25.719 -9.272 16.824 1.00 31.28 381 GLU A O 1
ATOM 2234 N N . VAL A 1 342 ? 27.733 -10.253 17.014 1.00 26.78 382 VAL A N 1
ATOM 2235 C CA . VAL A 1 342 ? 28.381 -9.087 16.488 1.00 24.99 382 VAL A CA 1
ATOM 2236 C C . VAL A 1 342 ? 29.376 -9.558 15.444 1.00 25.21 382 VAL A C 1
ATOM 2237 O O . VAL A 1 342 ? 30.071 -10.555 15.658 1.00 29.23 382 VAL A O 1
ATOM 2241 N N . ASP A 1 343 ? 29.402 -8.898 14.303 1.00 27.15 383 ASP A N 1
ATOM 2242 C CA . ASP A 1 343 ? 30.421 -9.144 13.239 1.00 25.97 383 ASP A CA 1
ATOM 2243 C C . ASP A 1 343 ? 31.378 -7.966 13.211 1.00 25.57 383 ASP A C 1
ATOM 2244 O O . ASP A 1 343 ? 30.980 -6.826 12.947 1.00 24.37 383 ASP A O 1
ATOM 2249 N N . LEU A 1 344 ? 32.657 -8.247 13.531 1.00 26.71 384 LEU A N 1
ATOM 2250 C CA . LEU A 1 344 ? 33.676 -7.211 13.776 1.00 27.32 384 LEU A CA 1
ATOM 2251 C C . LEU A 1 344 ? 34.366 -6.797 12.490 1.00 28.12 384 LEU A C 1
ATOM 2252 O O . LEU A 1 344 ? 35.143 -5.877 12.508 1.00 30.42 384 LEU A O 1
ATOM 2257 N N . GLU A 1 345 ? 34.009 -7.417 11.348 1.00 27.07 385 GLU A N 1
ATOM 2258 C CA . GLU A 1 345 ? 34.797 -7.220 10.135 1.00 26.17 385 GLU A CA 1
ATOM 2259 C C . GLU A 1 345 ? 34.174 -6.123 9.271 1.00 25.87 385 GLU A C 1
ATOM 2260 O O . GLU A 1 345 ? 33.216 -6.381 8.502 1.00 28.50 385 GLU A O 1
ATOM 2266 N N . PHE A 1 346 ? 34.706 -4.897 9.365 1.00 26.89 386 PHE A N 1
ATOM 2267 C CA . PHE A 1 346 ? 34.143 -3.804 8.569 1.00 27.46 386 PHE A CA 1
ATOM 2268 C C . PHE A 1 346 ? 34.513 -4.070 7.116 1.00 25.88 386 PHE A C 1
ATOM 2269 O O . PHE A 1 346 ? 35.611 -4.545 6.868 1.00 26.65 386 PHE A O 1
ATOM 2277 N N . PRO A 1 347 ? 33.641 -3.756 6.137 1.00 26.07 387 PRO A N 1
ATOM 2278 C CA . PRO A 1 347 ? 34.043 -3.870 4.768 1.00 26.48 387 PRO A CA 1
ATOM 2279 C C . PRO A 1 347 ? 35.027 -2.743 4.313 1.00 29.94 387 PRO A C 1
ATOM 2280 O O . PRO A 1 347 ? 34.669 -1.892 3.498 1.00 33.27 387 PRO A O 1
ATOM 2284 N N . CYS A 1 348 ? 36.251 -2.791 4.833 1.00 31.29 388 CYS A N 1
ATOM 2285 C CA . CYS A 1 348 ? 37.332 -1.836 4.496 1.00 34.75 388 CYS A CA 1
ATOM 2286 C C . CYS A 1 348 ? 37.464 -1.473 3.019 1.00 36.89 388 CYS A C 1
ATOM 2287 O O . CYS A 1 348 ? 37.735 -0.315 2.686 1.00 35.44 388 CYS A O 1
ATOM 2290 N N . SER A 1 349 ? 37.245 -2.458 2.148 1.00 35.40 389 SER A N 1
ATOM 2291 C CA . SER A 1 349 ? 37.506 -2.290 0.706 1.00 33.50 389 SER A CA 1
ATOM 2292 C C . SER A 1 349 ? 36.390 -1.630 -0.096 1.00 33.25 389 SER A C 1
ATOM 2293 O O . SER A 1 349 ? 36.537 -1.380 -1.310 1.00 32.58 389 SER A O 1
ATOM 2296 N N . ILE A 1 350 ? 35.253 -1.319 0.545 1.00 32.32 390 ILE A N 1
ATOM 2297 C CA . ILE A 1 350 ? 34.128 -0.736 -0.174 1.00 28.72 390 ILE A CA 1
ATOM 2298 C C . ILE A 1 350 ? 34.432 0.488 -1.055 1.00 31.03 390 ILE A C 1
ATOM 2299 O O . ILE A 1 350 ? 33.946 0.596 -2.230 1.00 32.37 390 ILE A O 1
ATOM 2304 N N . TYR A 1 351 ? 35.272 1.372 -0.555 1.00 26.94 391 TYR A N 1
ATOM 2305 C CA . TYR A 1 351 ? 35.584 2.621 -1.232 1.00 29.17 391 TYR A CA 1
ATOM 2306 C C . TYR A 1 351 ? 36.569 2.389 -2.400 1.00 28.85 391 TYR A C 1
ATOM 2307 O O . TYR A 1 351 ? 36.263 2.740 -3.525 1.00 35.95 391 TYR A O 1
ATOM 2316 N N . LYS A 1 352 ? 37.623 1.641 -2.112 1.00 32.03 392 LYS A N 1
ATOM 2317 C CA . LYS A 1 352 ? 38.688 1.386 -3.090 1.00 35.36 392 LYS A CA 1
ATOM 2318 C C . LYS A 1 352 ? 38.082 0.604 -4.242 1.00 37.56 392 LYS A C 1
ATOM 2319 O O . LYS A 1 352 ? 38.358 0.878 -5.405 1.00 39.55 392 LYS A O 1
ATOM 2325 N N . ASP A 1 353 ? 37.221 -0.354 -3.917 1.00 34.63 393 ASP A N 1
ATOM 2326 C CA . ASP A 1 353 ? 36.507 -1.107 -4.971 1.00 36.94 393 ASP A CA 1
ATOM 2327 C C . ASP A 1 353 ? 35.715 -0.318 -5.983 1.00 37.27 393 ASP A C 1
ATOM 2328 O O . ASP A 1 353 ? 35.772 -0.644 -7.159 1.00 39.99 393 ASP A O 1
ATOM 2333 N N . GLU A 1 354 ? 34.949 0.685 -5.538 1.00 40.07 394 GLU A N 1
ATOM 2334 C CA . GLU A 1 354 ? 34.143 1.520 -6.448 1.00 41.93 394 GLU A CA 1
ATOM 2335 C C . GLU A 1 354 ? 35.030 2.408 -7.277 1.00 39.57 394 GLU A C 1
ATOM 2336 O O . GLU A 1 354 ? 34.768 2.647 -8.438 1.00 38.23 394 GLU A O 1
ATOM 2342 N N . ILE A 1 355 ? 36.070 2.916 -6.654 1.00 36.76 395 ILE A N 1
ATOM 2343 C CA . ILE A 1 355 ? 36.954 3.874 -7.305 1.00 39.40 395 ILE A CA 1
ATOM 2344 C C . ILE A 1 355 ? 37.643 3.131 -8.421 1.00 42.51 395 ILE A C 1
ATOM 2345 O O . ILE A 1 355 ? 37.689 3.632 -9.542 1.00 44.71 395 ILE A O 1
ATOM 2350 N N . GLU A 1 356 ? 38.146 1.933 -8.090 1.00 44.75 396 GLU A N 1
ATOM 2351 C CA . GLU A 1 356 ? 38.873 1.082 -9.055 1.00 48.53 396 GLU A CA 1
ATOM 2352 C C . GLU A 1 356 ? 37.956 0.598 -10.162 1.00 49.56 396 GLU A C 1
ATOM 2353 O O . GLU A 1 356 ? 38.343 0.598 -11.323 1.00 50.13 396 GLU A O 1
ATOM 2359 N N . ARG A 1 357 ? 36.741 0.221 -9.792 1.00 50.60 397 ARG A N 1
ATOM 2360 C CA . ARG A 1 357 ? 35.733 -0.221 -10.733 1.00 56.30 397 ARG A CA 1
ATOM 2361 C C . ARG A 1 357 ? 35.408 0.870 -11.731 1.00 58.31 397 ARG A C 1
ATOM 2362 O O . ARG A 1 357 ? 35.233 0.597 -12.914 1.00 59.02 397 ARG A O 1
ATOM 2370 N N . GLU A 1 358 ? 35.332 2.111 -11.261 1.00 61.06 398 GLU A N 1
ATOM 2371 C CA . GLU A 1 358 ? 35.022 3.232 -12.138 1.00 63.34 398 GLU A CA 1
ATOM 2372 C C . GLU A 1 358 ? 36.169 3.550 -13.109 1.00 63.66 398 GLU A C 1
ATOM 2373 O O . GLU A 1 358 ? 35.928 3.775 -14.287 1.00 63.29 398 GLU A O 1
ATOM 2379 N N . ILE A 1 359 ? 37.403 3.584 -12.609 1.00 64.50 399 ILE A N 1
ATOM 2380 C CA . ILE A 1 359 ? 38.581 3.871 -13.436 1.00 65.92 399 ILE A CA 1
ATOM 2381 C C . ILE A 1 359 ? 38.652 2.864 -14.602 1.00 69.37 399 ILE A C 1
ATOM 2382 O O . ILE A 1 359 ? 39.017 3.225 -15.739 1.00 69.96 399 ILE A O 1
ATOM 2387 N N . LYS A 1 360 ? 38.244 1.620 -14.327 1.00 71.79 400 LYS A N 1
ATOM 2388 C CA . LYS A 1 360 ? 37.970 0.639 -15.384 1.00 74.22 400 LYS A CA 1
ATOM 2389 C C . LYS A 1 360 ? 36.619 0.911 -16.076 1.00 75.83 400 LYS A C 1
ATOM 2390 O O . LYS A 1 360 ? 35.823 -0.003 -16.270 1.00 77.02 400 LYS A O 1
ATOM 2396 N N . LYS A 1 361 ? 36.351 2.176 -16.417 1.00 77.62 401 LYS A N 1
ATOM 2397 C CA . LYS A 1 361 ? 35.188 2.529 -17.234 1.00 77.13 401 LYS A CA 1
ATOM 2398 C C . LYS A 1 361 ? 35.726 2.621 -18.655 1.00 79.62 401 LYS A C 1
ATOM 2399 O O . LYS A 1 361 ? 35.220 1.948 -19.564 1.00 79.82 401 LYS A O 1
ATOM 2405 N N . GLN A 1 362 ? 36.775 3.429 -18.827 1.00 80.04 402 GLN A N 1
ATOM 2406 C CA . GLN A 1 362 ? 37.486 3.529 -20.087 1.00 82.20 402 GLN A CA 1
ATOM 2407 C C . GLN A 1 362 ? 38.823 2.783 -19.990 1.00 81.77 402 GLN A C 1
ATOM 2408 O O . GLN A 1 362 ? 38.895 1.567 -20.220 1.00 80.91 402 GLN A O 1
ATOM 2414 N N . GLU A 1 374 ? 41.714 11.299 -23.980 1.00 65.52 414 GLU A N 1
ATOM 2415 C CA . GLU A 1 374 ? 41.254 10.463 -22.861 1.00 65.65 414 GLU A CA 1
ATOM 2416 C C . GLU A 1 374 ? 40.921 11.330 -21.638 1.00 62.86 414 GLU A C 1
ATOM 2417 O O . GLU A 1 374 ? 41.284 12.506 -21.584 1.00 63.45 414 GLU A O 1
ATOM 2423 N N . ARG A 1 375 ? 40.253 10.725 -20.665 1.00 57.66 415 ARG A N 1
ATOM 2424 C CA . ARG A 1 375 ? 39.686 11.424 -19.535 1.00 53.61 415 ARG A CA 1
ATOM 2425 C C . ARG A 1 375 ? 39.464 10.417 -18.429 1.00 50.72 415 ARG A C 1
ATOM 2426 O O . ARG A 1 375 ? 38.644 9.526 -18.572 1.00 51.66 415 ARG A O 1
ATOM 2434 N N . ILE A 1 376 ? 40.212 10.519 -17.345 1.00 44.41 416 ILE A N 1
ATOM 2435 C CA . ILE A 1 376 ? 39.865 9.791 -16.144 1.00 42.63 416 ILE A CA 1
ATOM 2436 C C . ILE A 1 376 ? 38.882 10.676 -15.333 1.00 41.53 416 ILE A C 1
ATOM 2437 O O . ILE A 1 376 ? 39.169 11.842 -15.048 1.00 40.85 416 ILE A O 1
ATOM 2442 N N . VAL A 1 377 ? 37.725 10.128 -14.955 1.00 36.78 417 VAL A N 1
ATOM 2443 C CA . VAL A 1 377 ? 36.767 10.909 -14.175 1.00 33.80 417 VAL A CA 1
ATOM 2444 C C . VAL A 1 377 ? 36.667 10.181 -12.845 1.00 35.79 417 VAL A C 1
ATOM 2445 O O . VAL A 1 377 ? 36.155 9.032 -12.814 1.00 36.88 417 VAL A O 1
ATOM 2449 N N . LEU A 1 378 ? 37.190 10.774 -11.756 1.00 32.60 418 LEU A N 1
ATOM 2450 C CA . LEU A 1 378 ? 37.198 10.070 -10.483 1.00 29.97 418 LEU A CA 1
ATOM 2451 C C . LEU A 1 378 ? 35.873 10.214 -9.703 1.00 28.55 418 LEU A C 1
ATOM 2452 O O . LEU A 1 378 ? 35.324 11.298 -9.621 1.00 28.98 418 LEU A O 1
ATOM 2457 N N . PRO A 1 379 ? 35.363 9.143 -9.077 1.00 29.01 419 PRO A N 1
ATOM 2458 C CA . PRO A 1 379 ? 34.090 9.258 -8.349 1.00 31.99 419 PRO A CA 1
ATOM 2459 C C . PRO A 1 379 ? 34.132 10.278 -7.252 1.00 30.70 419 PRO A C 1
ATOM 2460 O O . PRO A 1 379 ? 35.205 10.583 -6.759 1.00 33.02 419 PRO A O 1
ATOM 2464 N N . ARG A 1 380 ? 32.969 10.661 -6.721 1.00 31.95 420 ARG A N 1
ATOM 2465 C CA . ARG A 1 380 ? 32.921 11.492 -5.569 1.00 29.71 420 ARG A CA 1
ATOM 2466 C C . ARG A 1 380 ? 32.990 10.629 -4.307 1.00 31.36 420 ARG A C 1
ATOM 2467 O O . ARG A 1 380 ? 32.010 10.455 -3.582 1.00 28.50 420 ARG A O 1
ATOM 2475 N N . ILE A 1 381 ? 34.129 10.030 -4.128 1.00 32.20 421 ILE A N 1
ATOM 2476 C CA . ILE A 1 381 ? 34.487 9.235 -2.965 1.00 29.38 421 ILE A CA 1
ATOM 2477 C C . ILE A 1 381 ? 35.758 9.795 -2.418 1.00 29.27 421 ILE A C 1
ATOM 2478 O O . ILE A 1 381 ? 36.849 9.766 -3.054 1.00 27.06 421 ILE A O 1
ATOM 2483 N N . PHE A 1 382 ? 35.622 10.272 -1.191 1.00 25.97 422 PHE A N 1
ATOM 2484 C CA . PHE A 1 382 ? 36.647 11.083 -0.522 1.00 28.19 422 PHE A CA 1
ATOM 2485 C C . PHE A 1 382 ? 37.234 10.435 0.703 1.00 27.96 422 PHE A C 1
ATOM 2486 O O . PHE A 1 382 ? 37.918 11.058 1.455 1.00 31.03 422 PHE A O 1
ATOM 2494 N N . ILE A 1 383 ? 36.998 9.130 0.834 1.00 28.40 423 ILE A N 1
ATOM 2495 C CA . ILE A 1 383 ? 37.545 8.327 1.930 1.00 26.83 423 ILE A CA 1
ATOM 2496 C C . ILE A 1 383 ? 37.975 7.004 1.301 1.00 25.92 423 ILE A C 1
ATOM 2497 O O . ILE A 1 383 ? 37.385 6.519 0.284 1.00 24.20 423 ILE A O 1
ATOM 2502 N N . SER A 1 384 ? 39.060 6.473 1.799 1.00 26.50 424 SER A N 1
ATOM 2503 C CA . SER A 1 384 ? 39.663 5.230 1.249 1.00 32.65 424 SER A CA 1
ATOM 2504 C C . SER A 1 384 ? 40.742 4.718 2.150 1.00 32.60 424 SER A C 1
ATOM 2505 O O . SER A 1 384 ? 41.295 5.455 2.957 1.00 33.45 424 SER A O 1
ATOM 2508 N N . ASN A 1 385 ? 41.053 3.430 2.009 1.00 32.03 425 ASN A N 1
ATOM 2509 C CA . ASN A 1 385 ? 42.212 2.893 2.661 1.00 29.59 425 ASN A CA 1
ATOM 2510 C C . ASN A 1 385 ? 43.484 3.082 1.844 1.00 32.64 425 ASN A C 1
ATOM 2511 O O . ASN A 1 385 ? 44.571 2.891 2.334 1.00 33.86 425 ASN A O 1
ATOM 2516 N N . ASP A 1 386 ? 43.310 3.534 0.609 1.00 33.39 426 ASP A N 1
ATOM 2517 C CA . ASP A 1 386 ? 44.436 3.882 -0.215 1.00 37.75 426 ASP A CA 1
ATOM 2518 C C . ASP A 1 386 ? 44.465 5.388 -0.388 1.00 36.84 426 ASP A C 1
ATOM 2519 O O . ASP A 1 386 ? 43.733 5.950 -1.214 1.00 36.07 426 ASP A O 1
ATOM 2524 N N . LYS A 1 387 ? 45.324 6.030 0.398 1.00 40.30 427 LYS A N 1
ATOM 2525 C CA . LYS A 1 387 ? 45.313 7.503 0.522 1.00 45.87 427 LYS A CA 1
ATOM 2526 C C . LYS A 1 387 ? 45.521 8.248 -0.789 1.00 44.78 427 LYS A C 1
ATOM 2527 O O . LYS A 1 387 ? 44.896 9.283 -0.975 1.00 43.89 427 LYS A O 1
ATOM 2533 N N . GLU A 1 388 ? 46.321 7.676 -1.711 1.00 48.22 428 GLU A N 1
ATOM 2534 C CA . GLU A 1 388 ? 46.547 8.210 -3.064 1.00 48.71 428 GLU A CA 1
ATOM 2535 C C . GLU A 1 388 ? 45.400 8.087 -4.074 1.00 48.00 428 GLU A C 1
ATOM 2536 O O . GLU A 1 388 ? 45.250 8.937 -4.958 1.00 47.01 428 GLU A O 1
ATOM 2542 N N . SER A 1 389 ? 44.600 7.036 -3.976 1.00 46.54 429 SER A N 1
ATOM 2543 C CA . SER A 1 389 ? 43.461 6.852 -4.875 1.00 45.53 429 SER A CA 1
ATOM 2544 C C . SER A 1 389 ? 42.449 8.005 -4.815 1.00 46.43 429 SER A C 1
ATOM 2545 O O . SER A 1 389 ? 41.707 8.224 -5.787 1.00 49.83 429 SER A O 1
ATOM 2548 N N . ILE A 1 390 ? 42.360 8.701 -3.678 1.00 45.79 430 ILE A N 1
ATOM 2549 C CA . ILE A 1 390 ? 41.354 9.785 -3.565 1.00 42.93 430 ILE A CA 1
ATOM 2550 C C . ILE A 1 390 ? 41.738 10.989 -4.451 1.00 42.74 430 ILE A C 1
ATOM 2551 O O . ILE A 1 390 ? 40.856 11.707 -4.951 1.00 44.07 430 ILE A O 1
ATOM 2556 N N . LYS A 1 391 ? 43.046 11.191 -4.638 1.00 39.15 431 LYS A N 1
ATOM 2557 C CA . LYS A 1 391 ? 43.588 12.340 -5.375 1.00 38.83 431 LYS A CA 1
ATOM 2558 C C . LYS A 1 391 ? 43.177 13.584 -4.588 1.00 38.22 431 LYS A C 1
ATOM 2559 O O . LYS A 1 391 ? 42.624 14.502 -5.114 1.00 39.74 431 LYS A O 1
ATOM 2565 N N . CYS A 1 392 ? 43.459 13.610 -3.297 1.00 40.42 432 CYS A N 1
ATOM 2566 C CA . CYS A 1 392 ? 43.094 14.726 -2.466 1.00 40.79 432 CYS A CA 1
ATOM 2567 C C . CYS A 1 392 ? 43.884 15.982 -2.891 1.00 45.56 432 CYS A C 1
ATOM 2568 O O . CYS A 1 392 ? 45.126 15.884 -3.063 1.00 44.04 432 CYS A O 1
ATOM 2571 N N . PRO A 1 393 ? 43.195 17.141 -3.022 1.00 46.73 433 PRO A N 1
ATOM 2572 C CA . PRO A 1 393 ? 43.867 18.455 -3.149 1.00 47.76 433 PRO A CA 1
ATOM 2573 C C . PRO A 1 393 ? 44.943 18.782 -2.118 1.00 47.58 433 PRO A C 1
ATOM 2574 O O . PRO A 1 393 ? 45.831 19.557 -2.437 1.00 51.95 433 PRO A O 1
ATOM 2578 N N . CYS A 1 394 ? 44.849 18.230 -0.905 1.00 46.40 434 CYS A N 1
ATOM 2579 C CA . CYS A 1 394 ? 45.761 18.493 0.248 1.00 43.15 434 CYS A CA 1
ATOM 2580 C C . CYS A 1 394 ? 46.208 17.157 0.912 1.00 44.83 434 CYS A C 1
ATOM 2581 O O . CYS A 1 394 ? 45.993 16.114 0.349 1.00 44.49 434 CYS A O 1
ATOM 2584 N N . GLU A 1 395 ? 46.807 17.166 2.107 1.00 46.09 435 GLU A N 1
ATOM 2585 C CA . GLU A 1 395 ? 47.150 15.894 2.735 1.00 48.80 435 GLU A CA 1
ATOM 2586 C C . GLU A 1 395 ? 45.900 15.241 3.394 1.00 48.19 435 GLU A C 1
ATOM 2587 O O . GLU A 1 395 ? 45.320 15.822 4.336 1.00 47.59 435 GLU A O 1
ATOM 2593 N N . PRO A 1 396 ? 45.467 14.067 2.912 1.00 47.19 436 PRO A N 1
ATOM 2594 C CA . PRO A 1 396 ? 44.360 13.348 3.575 1.00 46.38 436 PRO A CA 1
ATOM 2595 C C . PRO A 1 396 ? 44.609 13.148 5.073 1.00 45.08 436 PRO A C 1
ATOM 2596 O O . PRO A 1 396 ? 45.745 12.837 5.454 1.00 48.45 436 PRO A O 1
ATOM 2600 N N . GLU A 1 397 ? 43.576 13.344 5.903 1.00 43.33 437 GLU A N 1
ATOM 2601 C CA . GLU A 1 397 ? 43.618 13.021 7.349 1.00 44.02 437 GLU A CA 1
ATOM 2602 C C . GLU A 1 397 ? 43.537 11.488 7.601 1.00 41.11 437 GLU A C 1
ATOM 2603 O O . GLU A 1 397 ? 42.652 10.833 7.044 1.00 36.57 437 GLU A O 1
ATOM 2609 N N . ARG A 1 398 ? 44.400 10.948 8.467 1.00 40.13 438 ARG A N 1
ATOM 2610 C CA . ARG A 1 398 ? 44.238 9.569 8.929 1.00 43.15 438 ARG A CA 1
ATOM 2611 C C . ARG A 1 398 ? 43.205 9.513 10.059 1.00 40.20 438 ARG A C 1
ATOM 2612 O O . ARG A 1 398 ? 43.236 10.311 10.998 1.00 39.10 438 ARG A O 1
ATOM 2620 N N . ILE A 1 399 ? 42.290 8.563 9.954 1.00 38.76 439 ILE A N 1
ATOM 2621 C CA . ILE A 1 399 ? 41.168 8.461 10.925 1.00 33.95 439 ILE A CA 1
ATOM 2622 C C . ILE A 1 399 ? 41.650 7.489 11.974 1.00 34.44 439 ILE A C 1
ATOM 2623 O O . ILE A 1 399 ? 41.791 6.272 11.741 1.00 33.30 439 ILE A O 1
ATOM 2628 N N . SER A 1 400 ? 41.919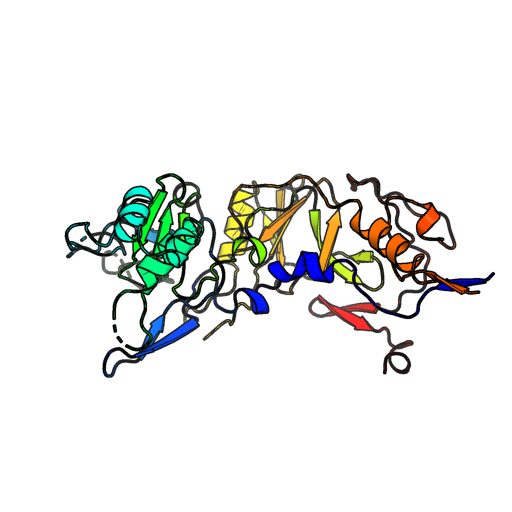 8.012 13.142 1.00 35.10 440 SER A N 1
ATOM 2629 C CA . SER A 1 400 ? 42.525 7.179 14.181 1.00 39.28 440 SER A CA 1
ATOM 2630 C C . SER A 1 400 ? 41.561 6.125 14.753 1.00 39.76 440 SER A C 1
ATOM 2631 O O . SER A 1 400 ? 41.988 5.017 15.178 1.00 40.68 440 SER A O 1
ATOM 2634 N N . GLN A 1 401 ? 40.279 6.475 14.792 1.00 37.65 441 GLN A N 1
ATOM 2635 C CA . GLN A 1 401 ? 39.242 5.517 15.237 1.00 38.38 441 GLN A CA 1
ATOM 2636 C C . GLN A 1 401 ? 38.982 4.356 14.259 1.00 34.51 441 GLN A C 1
ATOM 2637 O O . GLN A 1 401 ? 38.288 3.404 14.569 1.00 31.84 441 GLN A O 1
ATOM 2643 N N . SER A 1 402 ? 39.605 4.412 13.102 1.00 33.80 442 SER A N 1
ATOM 2644 C CA . SER A 1 402 ? 39.272 3.534 12.022 1.00 35.39 442 SER A CA 1
ATOM 2645 C C . SER A 1 402 ? 40.071 2.255 12.088 1.00 35.75 442 SER A C 1
ATOM 2646 O O . SER A 1 402 ? 41.285 2.313 12.017 1.00 39.46 442 SER A O 1
ATOM 2649 N N . THR A 1 403 ? 39.413 1.100 12.121 1.00 33.34 443 THR A N 1
ATOM 2650 C CA . THR A 1 403 ? 40.164 -0.175 12.114 1.00 33.11 443 THR A CA 1
ATOM 2651 C C . THR A 1 403 ? 40.746 -0.440 10.737 1.00 34.61 443 THR A C 1
ATOM 2652 O O . THR A 1 403 ? 41.662 -1.203 10.633 1.00 37.02 443 THR A O 1
ATOM 2656 N N . CYS A 1 404 ? 40.167 0.183 9.705 1.00 32.95 444 CYS A N 1
ATOM 2657 C CA . CYS A 1 404 ? 40.545 0.047 8.298 1.00 33.64 444 CYS A CA 1
ATOM 2658 C C . CYS A 1 404 ? 41.677 0.923 7.853 1.00 33.14 444 CYS A C 1
ATOM 2659 O O . CYS A 1 404 ? 42.017 0.908 6.655 1.00 36.64 444 CYS A O 1
ATOM 2662 N N . ASN A 1 405 ? 42.233 1.666 8.813 1.00 38.27 445 ASN A N 1
ATOM 2663 C CA . ASN A 1 405 ? 43.177 2.791 8.580 1.00 38.39 445 ASN A CA 1
ATOM 2664 C C . ASN A 1 405 ? 42.767 3.634 7.416 1.00 36.38 445 ASN A C 1
ATOM 2665 O O . ASN A 1 405 ? 43.502 3.781 6.457 1.00 34.25 445 ASN A O 1
ATOM 2670 N N . PHE A 1 406 ? 41.562 4.179 7.527 1.00 33.79 446 PHE A N 1
ATOM 2671 C CA . PHE A 1 406 ? 40.959 4.962 6.427 1.00 33.93 446 PHE A CA 1
ATOM 2672 C C . PHE A 1 406 ? 41.592 6.314 6.513 1.00 34.41 446 PHE A C 1
ATOM 2673 O O . PHE A 1 406 ? 42.086 6.717 7.577 1.00 29.86 446 PHE A O 1
ATOM 2681 N N . TYR A 1 407 ? 41.621 6.963 5.366 1.00 32.72 447 TYR A N 1
ATOM 2682 C CA . TYR A 1 407 ? 42.087 8.323 5.210 1.00 35.47 447 TYR A CA 1
ATOM 2683 C C . TYR A 1 407 ? 40.921 9.084 4.652 1.00 33.02 447 TYR A C 1
ATOM 2684 O O . TYR A 1 407 ? 40.216 8.606 3.776 1.00 33.29 447 TYR A O 1
ATOM 2693 N N . VAL A 1 408 ? 40.764 10.322 5.095 1.00 33.41 448 VAL A N 1
ATOM 2694 C CA . VAL A 1 408 ? 39.739 11.144 4.526 1.00 31.60 448 VAL A CA 1
ATOM 2695 C C . VAL A 1 408 ? 40.305 12.426 3.885 1.00 31.67 448 VAL A C 1
ATOM 2696 O O . VAL A 1 408 ? 41.181 13.109 4.473 1.00 31.16 448 VAL A O 1
ATOM 2700 N N . CYS A 1 409 ? 39.752 12.781 2.727 1.00 32.13 449 CYS A N 1
ATOM 2701 C CA . CYS A 1 409 ? 40.030 14.061 2.094 1.00 35.83 449 CYS A CA 1
ATOM 2702 C C . CYS A 1 409 ? 38.967 15.069 2.491 1.00 35.19 449 CYS A C 1
ATOM 2703 O O . CYS A 1 409 ? 37.850 15.104 1.913 1.00 34.66 449 CYS A O 1
ATOM 2706 N N . ASN A 1 410 ? 39.340 15.888 3.462 1.00 38.76 450 ASN A N 1
ATOM 2707 C CA . ASN A 1 410 ? 38.450 16.921 4.041 1.00 38.70 450 ASN A CA 1
ATOM 2708 C C . ASN A 1 410 ? 38.410 18.172 3.187 1.00 40.34 450 ASN A C 1
ATOM 2709 O O . ASN A 1 410 ? 37.450 18.940 3.252 1.00 41.72 450 ASN A O 1
ATOM 2714 N N . CYS A 1 411 ? 39.422 18.338 2.337 1.00 36.74 451 CYS A N 1
ATOM 2715 C CA . CYS A 1 411 ? 39.609 19.597 1.682 1.00 38.78 451 CYS A CA 1
ATOM 2716 C C . CYS A 1 411 ? 39.110 19.526 0.251 1.00 38.88 451 CYS A C 1
ATOM 2717 O O . CYS A 1 411 ? 39.856 19.695 -0.725 1.00 43.08 451 CYS A O 1
ATOM 2720 N N . VAL A 1 412 ? 37.835 19.243 0.141 1.00 38.96 452 VAL A N 1
ATOM 2721 C CA . VAL A 1 412 ? 37.199 19.176 -1.152 1.00 38.61 452 VAL A CA 1
ATOM 2722 C C . VAL A 1 412 ? 35.865 19.957 -1.155 1.00 39.31 452 VAL A C 1
ATOM 2723 O O . VAL A 1 412 ? 35.312 20.209 -0.089 1.00 44.06 452 VAL A O 1
ATOM 2727 N N . GLU A 1 413 ? 35.375 20.312 -2.356 1.00 41.62 453 GLU A N 1
ATOM 2728 C CA . GLU A 1 413 ? 34.062 20.925 -2.633 1.00 43.50 453 GLU A CA 1
ATOM 2729 C C . GLU A 1 413 ? 32.873 19.970 -2.264 1.00 43.05 453 GLU A C 1
ATOM 2730 O O . GLU A 1 413 ? 32.639 18.958 -2.945 1.00 42.52 453 GLU A O 1
ATOM 2736 N N . LYS A 1 414 ? 32.136 20.287 -1.204 1.00 41.12 454 LYS A N 1
ATOM 2737 C CA . LYS A 1 414 ? 30.951 19.487 -0.840 1.00 38.69 454 LYS A CA 1
ATOM 2738 C C . LYS A 1 414 ? 29.646 20.042 -1.429 1.00 37.78 454 LYS A C 1
ATOM 2739 O O . LYS A 1 414 ? 29.298 21.220 -1.217 1.00 37.74 454 LYS A O 1
ATOM 2745 N N . ARG A 1 415 ? 28.940 19.197 -2.187 1.00 34.29 455 ARG A N 1
ATOM 2746 C CA . ARG A 1 415 ? 27.666 19.568 -2.803 1.00 33.85 455 ARG A CA 1
ATOM 2747 C C . ARG A 1 415 ? 26.377 19.218 -1.992 1.00 34.23 455 ARG A C 1
ATOM 2748 O O . ARG A 1 415 ? 25.264 19.481 -2.473 1.00 36.50 455 ARG A O 1
ATOM 2756 N N . ALA A 1 416 ? 26.528 18.661 -0.777 1.00 35.18 456 ALA A N 1
ATOM 2757 C CA . ALA A 1 416 ? 25.386 18.303 0.035 1.00 29.17 456 ALA A CA 1
ATOM 2758 C C . ALA A 1 416 ? 25.730 18.597 1.456 1.00 30.10 456 ALA A C 1
ATOM 2759 O O . ALA A 1 416 ? 26.881 18.781 1.796 1.00 29.57 456 ALA A O 1
ATOM 2761 N N . GLU A 1 417 ? 24.704 18.680 2.295 1.00 29.97 457 GLU A N 1
ATOM 2762 C CA . GLU A 1 417 ? 24.918 19.022 3.692 1.00 28.40 457 GLU A CA 1
ATOM 2763 C C . GLU A 1 417 ? 23.681 18.437 4.410 1.00 29.26 457 GLU A C 1
ATOM 2764 O O . GLU A 1 417 ? 22.686 18.111 3.780 1.00 29.75 457 GLU A O 1
ATOM 2770 N N . ILE A 1 418 ? 23.791 18.251 5.699 1.00 29.29 458 ILE A N 1
ATOM 2771 C CA . ILE A 1 418 ? 22.667 17.701 6.485 1.00 30.76 458 ILE A CA 1
ATOM 2772 C C . ILE A 1 418 ? 21.972 18.885 7.111 1.00 31.92 458 ILE A C 1
ATOM 2773 O O . ILE A 1 418 ? 22.611 19.777 7.646 1.00 34.22 458 ILE A O 1
ATOM 2778 N N . LYS A 1 419 ? 20.653 18.879 7.072 1.00 35.63 459 LYS A N 1
ATOM 2779 C CA . LYS A 1 419 ? 19.864 19.990 7.569 1.00 38.60 459 LYS A CA 1
ATOM 2780 C C . LYS A 1 419 ? 18.933 19.380 8.580 1.00 38.39 459 LYS A C 1
ATOM 2781 O O . LYS A 1 419 ? 19.115 18.211 8.946 1.00 39.81 459 LYS A O 1
ATOM 2787 N N . GLU A 1 420 ? 17.941 20.139 9.052 1.00 38.35 460 GLU A N 1
ATOM 2788 C CA . GLU A 1 420 ? 17.066 19.667 10.147 1.00 37.35 460 GLU A CA 1
ATOM 2789 C C . GLU A 1 420 ? 16.463 18.314 9.860 1.00 35.98 460 GLU A C 1
ATOM 2790 O O . GLU A 1 420 ? 16.189 17.974 8.686 1.00 35.44 460 GLU A O 1
ATOM 2796 N N . ASN A 1 421 ? 16.127 17.608 10.939 1.00 33.97 461 ASN A N 1
ATOM 2797 C CA . ASN A 1 421 ? 15.457 16.294 10.868 1.00 32.61 461 ASN A CA 1
ATOM 2798 C C . ASN A 1 421 ? 16.343 15.288 10.107 1.00 31.54 461 ASN A C 1
ATOM 2799 O O . ASN A 1 421 ? 15.838 14.347 9.449 1.00 32.05 461 ASN A O 1
ATOM 2804 N N . ASN A 1 422 ? 17.640 15.549 10.108 1.00 29.09 462 ASN A N 1
ATOM 2805 C CA . ASN A 1 422 ? 18.650 14.599 9.600 1.00 30.57 462 ASN A CA 1
ATOM 2806 C C . ASN A 1 422 ? 18.513 14.407 8.091 1.00 32.43 462 ASN A C 1
ATOM 2807 O O . ASN A 1 422 ? 18.924 13.374 7.550 1.00 33.79 462 ASN A O 1
ATOM 2812 N N . GLN A 1 423 ? 18.002 15.425 7.404 1.00 33.55 463 GLN A N 1
ATOM 2813 C CA . GLN A 1 423 ? 17.758 15.348 5.990 1.00 34.93 463 GLN A CA 1
ATOM 2814 C C . GLN A 1 423 ? 19.045 15.835 5.251 1.00 34.72 463 GLN A C 1
ATOM 2815 O O . GLN A 1 423 ? 19.582 16.895 5.572 1.00 31.95 463 GLN A O 1
ATOM 2821 N N . VAL A 1 424 ? 19.531 14.993 4.342 1.00 33.28 464 VAL A N 1
ATOM 2822 C CA . VAL A 1 424 ? 20.636 15.344 3.399 1.00 33.62 464 VAL A CA 1
ATOM 2823 C C . VAL A 1 424 ? 20.074 16.021 2.152 1.00 35.41 464 VAL A C 1
ATOM 2824 O O . VAL A 1 424 ? 19.305 15.417 1.347 1.00 36.28 464 VAL A O 1
ATOM 2828 N N . VAL A 1 425 ? 20.532 17.259 1.944 1.00 38.97 465 VAL A N 1
ATOM 2829 C CA . VAL A 1 425 ? 20.060 18.063 0.805 1.00 40.17 465 VAL A CA 1
ATOM 2830 C C . VAL A 1 425 ? 21.210 18.614 -0.048 1.00 40.44 465 VAL A C 1
ATOM 2831 O O . VAL A 1 425 ? 22.248 18.933 0.487 1.00 41.50 465 VAL A O 1
ATOM 2835 N N . ILE A 1 426 ? 21.007 18.709 -1.369 1.00 44.02 466 ILE A N 1
ATOM 2836 C CA . ILE A 1 426 ? 21.905 19.492 -2.232 1.00 43.50 466 ILE A CA 1
ATOM 2837 C C . ILE A 1 426 ? 22.062 20.953 -1.769 1.00 45.32 466 ILE A C 1
ATOM 2838 O O . ILE A 1 426 ? 21.071 21.672 -1.571 1.00 45.35 466 ILE A O 1
ATOM 2843 N N . LYS A 1 427 ? 23.311 21.395 -1.600 1.00 46.84 467 LYS A N 1
ATOM 2844 C CA . LYS A 1 427 ? 23.597 22.796 -1.258 1.00 47.51 467 LYS A CA 1
ATOM 2845 C C . LYS A 1 427 ? 22.988 23.710 -2.322 1.00 49.34 467 LYS A C 1
ATOM 2846 O O . LYS A 1 427 ? 22.765 23.288 -3.470 1.00 46.66 467 LYS A O 1
ATOM 2852 N N . GLU A 1 428 ? 22.699 24.944 -1.901 1.00 53.03 468 GLU A N 1
ATOM 2853 C CA . GLU A 1 428 ? 21.965 25.929 -2.699 1.00 54.99 468 GLU A CA 1
ATOM 2854 C C . GLU A 1 428 ? 22.681 26.197 -4.011 1.00 53.05 468 GLU A C 1
ATOM 2855 O O . GLU A 1 428 ? 22.082 26.084 -5.080 1.00 52.95 468 GLU A O 1
ATOM 2861 N N . GLU A 1 429 ? 23.975 26.496 -3.917 1.00 52.98 469 GLU A N 1
ATOM 2862 C CA . GLU A 1 429 ? 24.833 26.749 -5.101 1.00 53.49 469 GLU A CA 1
ATOM 2863 C C . GLU A 1 429 ? 24.857 25.674 -6.196 1.00 52.46 469 GLU A C 1
ATOM 2864 O O . GLU A 1 429 ? 25.450 25.896 -7.241 1.00 51.59 469 GLU A O 1
ATOM 2870 N N . PHE A 1 430 ? 24.253 24.507 -5.951 1.00 52.46 470 PHE A N 1
ATOM 2871 C CA . PHE A 1 430 ? 24.361 23.363 -6.883 1.00 52.14 470 PHE A CA 1
ATOM 2872 C C . PHE A 1 430 ? 23.009 22.794 -7.314 1.00 54.58 470 PHE A C 1
ATOM 2873 O O . PHE A 1 430 ? 22.934 21.937 -8.203 1.00 51.71 470 PHE A O 1
ATOM 2881 N N . ARG A 1 431 ? 21.950 23.270 -6.672 1.00 59.60 471 ARG A N 1
ATOM 2882 C CA . ARG A 1 431 ? 20.610 22.743 -6.896 1.00 65.37 471 ARG A CA 1
ATOM 2883 C C . ARG A 1 431 ? 20.191 22.805 -8.384 1.00 67.94 471 ARG A C 1
ATOM 2884 O O . ARG A 1 431 ? 19.741 21.797 -8.964 1.00 67.94 471 ARG A O 1
ATOM 2892 N N . ASP A 1 432 ? 20.376 23.963 -9.015 1.00 69.41 472 ASP A N 1
ATOM 2893 C CA . ASP A 1 432 ? 19.896 24.108 -10.378 1.00 71.81 472 ASP A CA 1
ATOM 2894 C C . ASP A 1 432 ? 20.582 23.104 -11.315 1.00 72.98 472 ASP A C 1
ATOM 2895 O O . ASP A 1 432 ? 19.944 22.537 -12.218 1.00 73.32 472 ASP A O 1
ATOM 2900 N N . TYR A 1 433 ? 21.869 22.864 -11.049 1.00 73.34 473 TYR A N 1
ATOM 2901 C CA . TYR A 1 433 ? 22.686 21.918 -11.812 1.00 73.08 473 TYR A CA 1
ATOM 2902 C C . TYR A 1 433 ? 22.209 20.463 -11.692 1.00 72.56 473 TYR A C 1
ATOM 2903 O O . TYR A 1 433 ? 22.368 19.682 -12.633 1.00 72.54 473 TYR A O 1
ATOM 2912 N N . TYR A 1 434 ? 21.625 20.109 -10.544 1.00 72.09 474 TYR A N 1
ATOM 2913 C CA . TYR A 1 434 ? 21.152 18.736 -10.306 1.00 70.65 474 TYR A CA 1
ATOM 2914 C C . TYR A 1 434 ? 19.678 18.522 -10.670 1.00 72.65 474 TYR A C 1
ATOM 2915 O O . TYR A 1 434 ? 18.923 17.871 -9.937 1.00 71.53 474 TYR A O 1
ATOM 2924 N N . GLU A 1 435 ? 19.313 19.105 -11.822 1.00 75.82 475 GLU A N 1
ATOM 2925 C CA . GLU A 1 435 ? 18.029 18.920 -12.533 1.00 77.27 475 GLU A CA 1
ATOM 2926 C C . GLU A 1 435 ? 18.083 19.583 -13.908 1.00 77.16 475 GLU A C 1
ATOM 2927 O O . GLU A 1 435 ? 18.136 18.903 -14.932 1.00 77.56 475 GLU A O 1
#

Secondary structure (DSSP, 8-state):
-EEEE------TTHHHHGGG-HHHHT-S-SSB---EEEESSS-EEEE---SS-EETEEEEETT----TTSBP----SB--STTSSSSSEEHHHHHHHTTT-TTGGGS-HHHHHHHHHHT--------EEEETTTTEEEEBS-----B------S--EEEEE-GGGTTEEEE-TT--TTHHHHS--SEEEEEEEEEEETTEEE--SS-EEEE-SSHHHHHHHHHHHS-B-------TT-SS-EEEEETTTTEEEEESS---EEEEEEEEEEEETTS-SS-EE----TTHHHHHHHHHHTT--EEEE-S--EESSGGGG--SSPPEE-TT-TT--EE--SS---EEEEGGGEEEE-HHHHGGG-

Organism: Plasmodium vivax (NCBI:txid5855)

Nearest PDB structures (foldseek):
  1w8k-assembly1_A  TM=1.003E+00  e=3.196E-88  Plasmodium vivax
  5nqg-assembly1_A  TM=9.837E-01  e=1.318E-76  Plasmodium vivax Sal-1
  8qus-assembly1_D  TM=9.829E-01  e=1.397E-73  Plasmodium vivax Sal-1
  4r1a-assembly1_A  TM=9.726E-01  e=3.021E-44  Plasmodium falciparum FCR-3/Gambia
  4z0d-assembly1_A  TM=9.409E-01  e=5.988E-44  Plasmodium falciparum Vietnam Oak-Knoll (FVO)